Protein AF-A0A3E4XZC2-F1 (afdb_monomer_lite)

InterPro domains:
  IPR006829 LXG domain [PF04740] (20-180)
  IPR006829 LXG domain [PS51756] (4-191)

Foldseek 3Di:
DDDDWDKDALVVLVVVLVVLLVVLVVLLVVLVVVLVVLVCQLPDPPQDDDVSPVVNCCSNPQVNLLSVLSNVLSVLLSVLSVVLSVVVCVLPVDNRDTDTRVVLVVVLVVLVVVLVVLVVVLVVQVVVCVVCCVPDDDDRDDPVCSVVVSVVVSVVSVVSSVSVVVSVVVSVVSNVVSVVSSVVSNVVSVD

Organism: NCBI:txid39491

Secondary structure (DSSP, 8-state):
-PPPPPEEEHHHHHHHHHHHHHHHHHHHHHHHHHHHHHHHHHH-TTS-SHHHHHHHHHIIIIIHHHHHHHHHHHHHHHHHHHHHHHHHHHH---TT-EEEHHHHHHHHHHHHHHHHHHHHHHHHHHHHHHHTTTT--PPPPP-TTHHHHHHHHHHHHHHHHHHHHHHHHHHHHHHHHHHHHHHHHHHHHH-

Structure (mmCIF, N/CA/C/O backbone):
data_AF-A0A3E4XZC2-F1
#
_entry.id   AF-A0A3E4XZC2-F1
#
loop_
_atom_site.group_PDB
_atom_site.id
_atom_site.type_symbol
_atom_site.label_atom_id
_atom_site.label_alt_id
_atom_site.label_comp_id
_atom_site.label_asym_id
_atom_site.label_entity_id
_atom_site.label_seq_id
_atom_site.pdbx_PDB_ins_code
_atom_site.Cartn_x
_atom_site.Cartn_y
_atom_site.Cartn_z
_atom_site.occupancy
_atom_site.B_iso_or_equiv
_atom_site.auth_seq_id
_atom_site.auth_comp_id
_atom_site.auth_asym_id
_atom_site.auth_atom_id
_atom_site.pdbx_PDB_model_num
ATOM 1 N N . MET A 1 1 ? -11.928 6.638 -12.024 1.00 41.84 1 MET A N 1
ATOM 2 C CA . MET A 1 1 ? -11.199 7.870 -11.660 1.00 41.84 1 MET A CA 1
ATOM 3 C C . MET A 1 1 ? -9.834 7.799 -12.330 1.00 41.84 1 MET A C 1
ATOM 5 O O . MET A 1 1 ? -9.193 6.762 -12.203 1.00 41.84 1 MET A O 1
ATOM 9 N N . LYS A 1 2 ? -9.439 8.792 -13.135 1.00 40.97 2 LYS A N 1
ATOM 10 C CA . LYS A 1 2 ? -8.073 8.859 -13.680 1.00 40.97 2 LYS A CA 1
ATOM 11 C C . LYS A 1 2 ? -7.220 9.446 -12.553 1.00 40.97 2 LYS A C 1
ATOM 13 O O . LYS A 1 2 ? -7.575 10.516 -12.073 1.00 40.97 2 LYS A O 1
ATOM 18 N N . MET A 1 3 ? -6.220 8.718 -12.065 1.00 55.38 3 MET A N 1
ATOM 19 C CA . MET A 1 3 ? -5.285 9.285 -11.091 1.00 55.38 3 MET A CA 1
ATOM 20 C C . MET A 1 3 ? -4.534 10.431 -11.780 1.00 55.38 3 MET A C 1
ATOM 22 O O . MET A 1 3 ? -4.121 10.283 -12.933 1.00 55.38 3 MET A O 1
ATOM 26 N N . GLU A 1 4 ? -4.441 11.587 -11.122 1.00 64.12 4 GLU A N 1
ATOM 27 C CA . GLU A 1 4 ? -3.423 12.583 -11.471 1.00 64.12 4 GLU A CA 1
ATOM 28 C C . GLU A 1 4 ? -2.041 11.948 -11.232 1.00 64.12 4 GLU A C 1
ATOM 30 O O . GLU A 1 4 ? -1.935 11.016 -10.431 1.00 64.12 4 GLU A O 1
ATOM 35 N N . GLY A 1 5 ? -1.014 12.380 -11.974 1.00 67.38 5 GLY A N 1
ATOM 36 C CA . GLY A 1 5 ? 0.306 11.739 -11.942 1.00 67.38 5 GLY A CA 1
ATOM 37 C C . GLY A 1 5 ? 0.848 11.582 -10.519 1.00 67.38 5 GLY A C 1
ATOM 38 O O . GLY A 1 5 ? 0.659 12.464 -9.680 1.00 67.38 5 GLY A O 1
ATOM 39 N N . PHE A 1 6 ? 1.491 10.450 -10.225 1.00 76.19 6 PHE A N 1
ATOM 40 C CA . PHE A 1 6 ? 1.986 10.182 -8.873 1.00 76.19 6 PHE A CA 1
ATOM 41 C C . PHE A 1 6 ? 3.332 10.870 -8.598 1.00 76.19 6 PHE A C 1
ATOM 43 O O . PHE A 1 6 ? 4.218 10.926 -9.454 1.00 76.19 6 PHE A O 1
ATOM 50 N N . GLN A 1 7 ? 3.501 11.331 -7.355 1.00 77.38 7 GLN A N 1
ATOM 51 C CA . GLN A 1 7 ? 4.786 11.743 -6.796 1.00 77.38 7 GLN A CA 1
ATOM 52 C C . GLN A 1 7 ? 4.968 11.087 -5.424 1.00 77.38 7 GLN A C 1
ATOM 54 O O . GLN A 1 7 ? 4.440 11.561 -4.419 1.00 77.38 7 GLN A O 1
ATOM 59 N N . ILE A 1 8 ? 5.714 9.986 -5.378 1.00 75.50 8 ILE A N 1
ATOM 60 C CA . ILE A 1 8 ? 5.876 9.171 -4.168 1.00 75.50 8 ILE A CA 1
ATOM 61 C C . ILE A 1 8 ? 7.293 9.337 -3.635 1.00 75.50 8 ILE A C 1
ATOM 63 O O . ILE A 1 8 ? 8.264 9.142 -4.364 1.00 75.50 8 ILE A O 1
ATOM 67 N N . ASN A 1 9 ? 7.410 9.674 -2.353 1.00 75.62 9 ASN A N 1
ATOM 68 C CA . ASN A 1 9 ? 8.678 9.737 -1.637 1.00 75.62 9 ASN A CA 1
ATOM 69 C C . ASN A 1 9 ? 8.642 8.748 -0.471 1.00 75.62 9 ASN A C 1
ATOM 71 O O . ASN A 1 9 ? 7.812 8.860 0.433 1.00 75.62 9 ASN A O 1
ATOM 75 N N . TYR A 1 10 ? 9.551 7.774 -0.499 1.00 72.19 10 TYR A N 1
ATOM 76 C CA . TYR A 1 10 ? 9.595 6.713 0.503 1.00 72.19 10 TYR A CA 1
ATOM 77 C C . TYR A 1 10 ? 9.825 7.244 1.928 1.00 72.19 10 TYR A C 1
ATOM 79 O O . TYR A 1 10 ? 9.238 6.730 2.885 1.00 72.19 10 TYR A O 1
ATOM 87 N N . THR A 1 11 ? 10.654 8.279 2.081 1.00 73.75 11 THR A N 1
ATOM 88 C CA . THR A 1 11 ? 10.933 8.887 3.390 1.00 73.75 11 THR A CA 1
ATOM 89 C C . THR A 1 11 ? 9.678 9.543 3.951 1.00 73.75 11 THR A C 1
ATOM 91 O O . THR A 1 11 ? 9.301 9.247 5.082 1.00 73.75 11 THR A O 1
ATOM 94 N N . ASP A 1 12 ? 8.968 10.319 3.127 1.00 78.06 12 ASP A N 1
ATOM 95 C CA . ASP A 1 12 ? 7.720 10.982 3.524 1.00 78.06 12 ASP A CA 1
ATOM 96 C C . ASP A 1 12 ? 6.655 9.947 3.923 1.00 78.06 12 ASP A C 1
ATOM 98 O O . ASP A 1 12 ? 5.988 10.094 4.947 1.00 78.06 12 ASP A O 1
ATOM 102 N N . LEU A 1 13 ? 6.546 8.847 3.168 1.00 81.62 13 LEU A N 1
ATOM 103 C CA . LEU A 1 13 ? 5.641 7.742 3.482 1.00 81.62 13 LEU A CA 1
ATOM 104 C C . LEU A 1 13 ? 5.997 7.051 4.807 1.00 81.62 13 LEU A C 1
ATOM 106 O O . LEU A 1 13 ? 5.117 6.723 5.605 1.00 81.62 13 LEU A O 1
ATOM 110 N N . SER A 1 14 ? 7.286 6.803 5.045 1.00 81.06 14 SER A N 1
ATOM 111 C CA . SER A 1 14 ? 7.750 6.145 6.264 1.00 81.06 14 SER A CA 1
ATOM 112 C C . SER A 1 14 ? 7.568 7.030 7.498 1.00 81.06 14 SER A C 1
ATOM 114 O O . SER A 1 14 ? 7.176 6.516 8.548 1.00 81.06 14 SER A O 1
ATOM 116 N N . ASP A 1 15 ? 7.832 8.330 7.382 1.00 84.50 15 ASP A N 1
ATOM 117 C CA . ASP A 1 15 ? 7.651 9.298 8.465 1.00 84.50 15 ASP A CA 1
ATOM 118 C C . ASP A 1 15 ? 6.169 9.453 8.812 1.00 84.50 15 ASP A C 1
ATOM 120 O O . ASP A 1 15 ? 5.792 9.350 9.984 1.00 84.50 15 ASP A O 1
ATOM 124 N N . LEU A 1 16 ? 5.315 9.577 7.789 1.00 85.19 16 LEU A N 1
ATOM 125 C CA . LEU A 1 16 ? 3.864 9.587 7.945 1.00 85.19 16 LEU A CA 1
ATOM 126 C C . LEU A 1 16 ? 3.385 8.314 8.653 1.00 85.19 16 LEU A C 1
ATOM 128 O O . LEU A 1 16 ? 2.679 8.390 9.658 1.00 85.19 16 LEU A O 1
ATOM 132 N N . PHE A 1 17 ? 3.818 7.138 8.188 1.00 88.00 17 PHE A N 1
ATOM 133 C CA . PHE A 1 17 ? 3.465 5.862 8.810 1.00 88.00 17 PHE A CA 1
ATOM 134 C C . PHE A 1 17 ? 3.817 5.838 10.300 1.00 88.00 17 PHE A C 1
ATOM 136 O O . PHE A 1 17 ? 2.979 5.471 11.123 1.00 88.00 17 PHE A O 1
ATOM 143 N N . TRP A 1 18 ? 5.031 6.250 10.671 1.00 89.00 18 TRP A N 1
ATOM 144 C CA . TRP A 1 18 ? 5.457 6.252 12.071 1.00 89.00 18 TRP A CA 1
ATOM 145 C C . TRP A 1 18 ? 4.664 7.232 12.934 1.00 89.00 18 TRP A C 1
ATOM 147 O O . TRP A 1 18 ? 4.324 6.908 14.077 1.00 89.00 18 TRP A O 1
ATOM 157 N N . GLU A 1 19 ? 4.335 8.408 12.399 1.00 89.44 19 GLU A N 1
ATOM 158 C CA . GLU A 1 19 ? 3.518 9.387 13.107 1.00 89.44 19 GLU A CA 1
ATOM 159 C C . GLU A 1 19 ? 2.113 8.840 13.398 1.00 89.44 19 GLU A C 1
ATOM 161 O O . GLU A 1 19 ? 1.646 8.908 14.543 1.00 89.44 19 GLU A O 1
ATOM 166 N N . TYR A 1 20 ? 1.456 8.274 12.382 1.00 86.19 20 TYR A N 1
ATOM 167 C CA . TYR A 1 20 ? 0.117 7.703 12.510 1.00 86.19 20 TYR A CA 1
ATOM 168 C C . TYR A 1 20 ? 0.110 6.449 13.378 1.00 86.19 20 TYR A C 1
ATOM 170 O O . TYR A 1 20 ? -0.743 6.342 14.258 1.00 86.19 20 TYR A O 1
ATOM 178 N N . LYS A 1 21 ? 1.096 5.559 13.217 1.00 93.31 21 LYS A N 1
ATOM 179 C CA . LYS A 1 21 ? 1.264 4.367 14.055 1.00 93.31 21 LYS A CA 1
ATOM 180 C C . LYS A 1 21 ? 1.261 4.727 15.533 1.00 93.31 21 LYS A C 1
ATOM 182 O O . LYS A 1 21 ? 0.433 4.218 16.280 1.00 93.31 21 LYS A O 1
ATOM 187 N N . ARG A 1 22 ? 2.105 5.680 15.939 1.00 93.62 22 ARG A N 1
ATOM 188 C CA . ARG A 1 22 ? 2.172 6.129 17.337 1.00 93.62 22 ARG A CA 1
ATOM 189 C C . ARG A 1 22 ? 0.828 6.672 17.835 1.00 93.62 22 ARG A C 1
ATOM 191 O O . ARG A 1 22 ? 0.432 6.400 18.964 1.00 93.62 22 ARG A O 1
ATOM 198 N N . LYS A 1 23 ? 0.131 7.470 17.018 1.00 91.75 23 LYS A N 1
ATOM 199 C CA . LYS A 1 23 ? -1.177 8.043 17.383 1.00 91.75 23 LYS A CA 1
ATOM 200 C C . LYS A 1 23 ? -2.250 6.959 17.549 1.00 91.75 23 LYS A C 1
ATOM 202 O O . LYS A 1 23 ? -3.027 7.033 18.497 1.00 91.75 23 LYS A O 1
ATOM 207 N N . ILE A 1 24 ? -2.278 5.972 16.656 1.00 92.75 24 ILE A N 1
ATOM 208 C CA . ILE A 1 24 ? -3.243 4.868 16.674 1.00 92.75 24 ILE A CA 1
ATOM 209 C C . ILE A 1 24 ? -2.960 3.906 17.833 1.00 92.75 24 ILE A C 1
ATOM 211 O O . ILE A 1 24 ? -3.890 3.536 18.542 1.00 92.75 24 ILE A O 1
ATOM 215 N N . GLU A 1 25 ? -1.696 3.563 18.091 1.00 94.88 25 GLU A N 1
ATOM 216 C CA . GLU A 1 25 ? -1.311 2.734 19.243 1.00 94.88 25 GLU A CA 1
ATOM 217 C C . GLU A 1 25 ? -1.739 3.388 20.564 1.00 94.88 25 GLU A C 1
ATOM 219 O O . GLU A 1 25 ? -2.380 2.742 21.389 1.00 94.88 25 GLU A O 1
ATOM 224 N N . ASN A 1 26 ? -1.503 4.697 20.718 1.00 93.88 26 ASN A N 1
ATOM 225 C CA . ASN A 1 26 ? -1.976 5.449 21.884 1.00 93.88 26 ASN A CA 1
ATOM 226 C C . ASN A 1 26 ? -3.513 5.459 21.998 1.00 93.88 26 ASN A C 1
ATOM 228 O O . ASN A 1 26 ? -4.055 5.454 23.103 1.00 93.88 26 ASN A O 1
ATOM 232 N N . LEU A 1 27 ? -4.242 5.519 20.877 1.00 92.31 27 LEU A N 1
ATOM 233 C CA . LEU A 1 27 ? -5.706 5.439 20.883 1.00 92.31 27 LEU A CA 1
ATOM 234 C C . LEU A 1 27 ? -6.179 4.061 21.361 1.00 92.31 27 LEU A C 1
ATOM 236 O O . LEU A 1 27 ? -7.053 3.994 22.223 1.00 92.31 27 LEU A O 1
ATOM 240 N N . ILE A 1 28 ? -5.594 2.986 20.830 1.00 94.94 28 ILE A N 1
ATOM 241 C CA . ILE A 1 28 ? -5.911 1.605 21.213 1.00 94.94 28 ILE A CA 1
ATOM 242 C C . ILE A 1 28 ? -5.645 1.393 22.707 1.00 94.94 28 ILE A C 1
ATOM 244 O O . ILE A 1 28 ? -6.519 0.890 23.407 1.00 94.94 28 ILE A O 1
ATOM 248 N N . GLU A 1 29 ? -4.501 1.855 23.216 1.00 97.00 29 GLU A N 1
ATOM 249 C CA . GLU A 1 29 ? -4.161 1.769 24.642 1.00 97.00 29 GLU A CA 1
ATOM 250 C C . GLU A 1 29 ? -5.177 2.516 25.524 1.00 97.00 29 GLU A C 1
ATOM 252 O O . GLU A 1 29 ? -5.628 2.007 26.551 1.00 97.00 29 GLU A O 1
ATOM 257 N N . ASN A 1 30 ? -5.601 3.717 25.118 1.00 93.56 30 ASN A N 1
ATOM 258 C CA . ASN A 1 30 ? -6.625 4.471 25.844 1.00 93.56 30 ASN A CA 1
ATOM 259 C C . ASN A 1 30 ? -7.990 3.768 25.842 1.00 93.56 30 ASN A C 1
ATOM 261 O O . ASN A 1 30 ? -8.711 3.821 26.842 1.00 93.56 30 ASN A O 1
ATOM 265 N N . ILE A 1 31 ? -8.348 3.115 24.735 1.00 94.75 31 ILE A N 1
ATOM 266 C CA . ILE A 1 31 ? -9.577 2.325 24.631 1.00 94.75 31 ILE A CA 1
ATOM 267 C C . ILE A 1 31 ? -9.507 1.104 25.548 1.00 94.75 31 ILE A C 1
ATOM 269 O O . ILE A 1 31 ? -10.459 0.866 26.290 1.00 94.75 31 ILE A O 1
ATOM 273 N N . ASP A 1 32 ? -8.386 0.383 25.557 1.00 96.81 32 ASP A N 1
ATOM 274 C CA . ASP A 1 32 ? -8.180 -0.774 26.433 1.00 96.81 32 ASP A CA 1
ATOM 275 C C . ASP A 1 32 ? -8.301 -0.391 27.909 1.00 96.81 32 ASP A C 1
ATOM 277 O O . ASP A 1 32 ? -9.061 -1.014 28.652 1.00 96.81 32 ASP A O 1
ATOM 281 N N . ASN A 1 33 ? -7.668 0.715 28.306 1.00 96.19 33 ASN A N 1
ATOM 282 C CA . ASN A 1 33 ? -7.804 1.275 29.650 1.00 96.19 33 ASN A CA 1
ATOM 283 C C . ASN A 1 33 ? -9.260 1.642 29.997 1.00 96.19 33 ASN A C 1
ATOM 285 O O . ASN A 1 33 ? -9.681 1.533 31.151 1.00 96.19 33 ASN A O 1
ATOM 289 N N . CYS A 1 34 ? -10.044 2.117 29.025 1.00 94.81 34 CYS A N 1
ATOM 290 C CA . CYS A 1 34 ? -11.454 2.446 29.229 1.00 94.81 34 CYS A CA 1
ATOM 291 C C . CYS A 1 34 ? -12.307 1.182 29.408 1.00 94.81 34 CYS A C 1
ATOM 293 O O . CYS A 1 34 ? -13.088 1.106 30.358 1.00 94.81 34 CYS A O 1
ATOM 295 N N . ILE A 1 35 ? -12.115 0.183 28.539 1.00 95.94 35 ILE A N 1
ATOM 296 C CA . ILE A 1 35 ? -12.790 -1.118 28.622 1.00 95.94 35 ILE A CA 1
ATOM 297 C C . ILE A 1 35 ? -12.506 -1.765 29.979 1.00 95.94 35 ILE A C 1
ATOM 299 O O . ILE A 1 35 ? -13.447 -2.157 30.662 1.00 95.94 35 ILE A O 1
ATOM 303 N N . GLU A 1 36 ? -11.245 -1.804 30.417 1.00 97.00 36 GLU A N 1
ATOM 304 C CA . GLU A 1 36 ? -10.862 -2.384 31.709 1.00 97.00 36 GLU A CA 1
ATOM 305 C C . GLU A 1 36 ? -11.578 -1.696 32.881 1.00 97.00 36 GLU A C 1
ATOM 307 O O . GLU A 1 36 ? -12.163 -2.359 33.739 1.00 97.00 36 GLU A O 1
ATOM 312 N N . ARG A 1 37 ? -11.613 -0.357 32.895 1.00 95.81 37 ARG A N 1
ATOM 313 C CA . ARG A 1 37 ? -12.309 0.407 33.943 1.00 95.81 37 ARG A CA 1
ATOM 314 C C . ARG A 1 37 ? -13.813 0.159 33.953 1.00 95.81 37 ARG A C 1
ATOM 316 O O . ARG A 1 37 ? -14.402 0.086 35.034 1.00 95.81 37 ARG A O 1
ATOM 323 N N . ILE A 1 38 ? -14.433 0.045 32.779 1.00 94.62 38 ILE A N 1
ATOM 324 C CA . ILE A 1 38 ? -15.853 -0.296 32.675 1.00 94.62 38 ILE A CA 1
ATOM 325 C C . ILE A 1 38 ? -16.081 -1.707 33.221 1.00 94.62 38 ILE A C 1
ATOM 327 O O . ILE A 1 38 ? -16.940 -1.871 34.085 1.00 94.62 38 ILE A O 1
ATOM 331 N N . SER A 1 39 ? -15.277 -2.691 32.813 1.00 95.12 39 SER A N 1
ATOM 332 C CA . SER A 1 39 ? -15.371 -4.067 33.314 1.00 95.12 39 SER A CA 1
ATOM 333 C C . SER A 1 39 ? -15.267 -4.116 34.841 1.00 95.12 39 SER A C 1
ATOM 335 O O . SER A 1 39 ? -16.181 -4.617 35.499 1.00 95.12 39 SER A O 1
ATOM 337 N N . MET A 1 40 ? -14.255 -3.462 35.427 1.00 94.88 40 MET A N 1
ATOM 338 C CA . MET A 1 40 ? -14.095 -3.362 36.885 1.00 94.88 40 MET A CA 1
ATOM 339 C C . MET A 1 40 ? -15.317 -2.748 37.584 1.00 94.88 40 MET A C 1
ATOM 341 O O . MET A 1 40 ? -15.703 -3.183 38.671 1.00 94.88 40 MET A O 1
ATOM 345 N N . PHE A 1 41 ? -15.935 -1.723 36.988 1.00 94.00 41 PHE A N 1
ATOM 346 C CA . PHE A 1 41 ? -17.157 -1.123 37.523 1.00 94.00 41 PHE A CA 1
ATOM 347 C C . PHE A 1 41 ? -18.348 -2.087 37.436 1.00 94.00 41 PHE A C 1
ATOM 349 O O . PHE A 1 41 ? -19.103 -2.227 38.401 1.00 94.00 41 PHE A O 1
ATOM 356 N N . THR A 1 42 ? -18.518 -2.770 36.302 1.00 93.44 42 THR A N 1
ATOM 357 C CA . THR A 1 42 ? -19.635 -3.701 36.090 1.00 93.44 42 THR A CA 1
ATOM 358 C C . THR A 1 42 ? -19.574 -4.915 37.019 1.00 93.44 42 THR A C 1
ATOM 360 O O . THR A 1 42 ? -20.604 -5.329 37.556 1.00 93.44 42 THR A O 1
ATOM 363 N N . GLU A 1 43 ? -18.372 -5.405 37.321 1.00 92.06 43 GLU A N 1
ATOM 364 C CA . GLU A 1 43 ? -18.127 -6.527 38.235 1.00 92.06 43 GLU A CA 1
ATOM 365 C C . GLU A 1 43 ? -18.210 -6.136 39.723 1.00 92.06 43 GLU A C 1
ATOM 367 O O . GLU A 1 43 ? -18.283 -6.996 40.602 1.00 92.06 43 GLU A O 1
ATOM 372 N N . ASN A 1 44 ? -18.234 -4.838 40.045 1.00 89.75 44 ASN A N 1
ATOM 373 C CA . ASN A 1 44 ? -18.205 -4.359 41.424 1.00 89.75 44 ASN A CA 1
ATOM 374 C C . ASN A 1 44 ? -19.462 -4.769 42.216 1.00 89.75 44 ASN A C 1
ATOM 376 O O . ASN A 1 44 ? -20.569 -4.327 41.918 1.00 89.75 44 ASN A O 1
ATOM 380 N N . ALA A 1 45 ? -19.305 -5.535 43.296 1.00 87.00 45 ALA A N 1
ATOM 381 C CA . ALA A 1 45 ? -20.428 -6.050 44.089 1.00 87.00 45 ALA A CA 1
ATOM 382 C C . ALA A 1 45 ? -21.203 -4.999 44.921 1.00 87.00 45 ALA A C 1
ATOM 384 O O . ALA A 1 45 ? -22.256 -5.316 45.467 1.00 87.00 45 ALA A O 1
ATOM 385 N N . VAL A 1 46 ? -20.709 -3.762 45.049 1.00 89.06 46 VAL A N 1
ATOM 386 C CA . VAL A 1 46 ? -21.314 -2.704 45.885 1.00 89.06 46 VAL A CA 1
ATOM 387 C C . VAL A 1 46 ? -22.453 -1.987 45.156 1.00 89.06 46 VAL A C 1
ATOM 389 O O . VAL A 1 46 ? -23.438 -1.589 45.778 1.00 89.06 46 VAL A O 1
ATOM 392 N N . PHE A 1 47 ? -22.351 -1.835 43.834 1.00 86.50 47 PHE A N 1
ATOM 393 C CA . PHE A 1 47 ? -23.346 -1.125 43.030 1.00 86.50 47 PHE A CA 1
ATOM 394 C C . PHE A 1 47 ? -24.434 -2.095 42.545 1.00 86.50 47 PHE A C 1
ATOM 396 O O . PHE A 1 47 ? -24.257 -2.782 41.540 1.00 86.50 47 PHE A O 1
ATOM 403 N N . THR A 1 48 ? -25.530 -2.208 43.299 1.00 88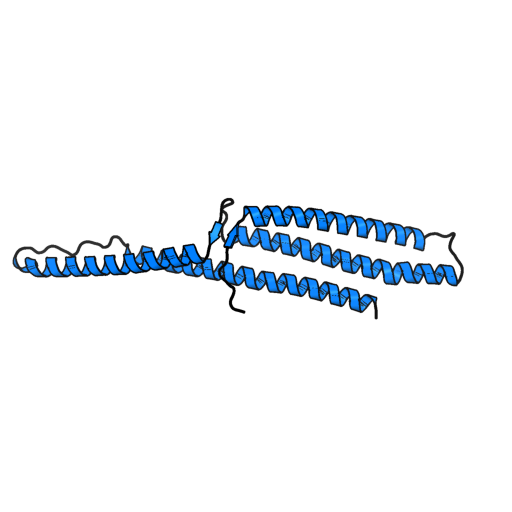.25 48 THR A N 1
ATOM 404 C CA . THR A 1 48 ? -26.576 -3.235 43.106 1.00 88.25 48 THR A CA 1
ATOM 405 C C . THR A 1 48 ? -27.990 -2.656 43.191 1.00 88.25 48 THR A C 1
ATOM 407 O O . THR A 1 48 ? -28.194 -1.510 43.600 1.00 88.25 48 THR A O 1
ATOM 410 N N . GLY A 1 49 ? -28.981 -3.459 42.796 1.00 92.94 49 GLY A N 1
ATOM 411 C CA . GLY A 1 49 ? -30.390 -3.075 42.728 1.00 92.94 49 GLY A CA 1
ATOM 412 C C . GLY A 1 49 ? -30.786 -2.693 41.304 1.00 92.94 49 GLY A C 1
ATOM 413 O O . GLY A 1 49 ? -29.930 -2.364 40.493 1.00 92.94 49 GLY A O 1
ATOM 414 N N . LYS A 1 50 ? -32.090 -2.693 40.996 1.00 94.06 50 LYS A N 1
ATOM 415 C CA . LYS A 1 50 ? -32.602 -2.608 39.610 1.00 94.06 50 LYS A CA 1
ATOM 416 C C . LYS A 1 50 ? -31.950 -1.517 38.749 1.00 94.06 50 LYS A C 1
ATOM 418 O O . LYS A 1 50 ? -31.607 -1.773 37.603 1.00 94.06 50 LYS A O 1
ATOM 423 N N . THR A 1 51 ? -31.774 -0.312 39.294 1.00 91.75 51 THR A N 1
ATOM 424 C CA . THR A 1 51 ? -31.113 0.793 38.580 1.00 91.75 51 THR A CA 1
ATOM 425 C C . THR A 1 51 ? -29.619 0.540 38.391 1.00 91.75 51 THR A C 1
ATOM 427 O O . THR A 1 51 ? -29.088 0.810 37.319 1.00 91.75 51 THR A O 1
ATOM 430 N N . GLY A 1 52 ? -28.938 0.017 39.414 1.00 92.19 52 GLY A N 1
ATOM 431 C CA . GLY A 1 52 ? -27.516 -0.303 39.337 1.00 92.19 52 GLY A CA 1
ATOM 432 C C . GLY A 1 52 ? -27.232 -1.417 38.334 1.00 92.19 52 GLY A C 1
ATOM 433 O O . GLY A 1 52 ? -26.346 -1.273 37.497 1.00 92.19 52 GLY A O 1
ATOM 434 N N . ASP A 1 53 ? -28.048 -2.470 38.354 1.00 93.06 53 ASP A N 1
ATOM 435 C CA . ASP A 1 53 ? -27.960 -3.594 37.422 1.00 93.06 53 ASP A CA 1
ATOM 436 C C . ASP A 1 53 ? -28.198 -3.128 35.973 1.00 93.06 53 ASP A C 1
ATOM 438 O O . ASP A 1 53 ? -27.451 -3.507 35.072 1.00 93.06 53 ASP A O 1
ATOM 442 N N . ALA A 1 54 ? -29.167 -2.229 35.752 1.00 92.94 54 ALA A N 1
ATOM 443 C CA . ALA A 1 54 ? -29.427 -1.643 34.436 1.00 92.94 54 ALA A CA 1
ATOM 444 C C . ALA A 1 54 ? -28.257 -0.782 33.920 1.00 92.94 54 ALA A C 1
ATOM 446 O O . ALA A 1 54 ? -27.886 -0.886 32.754 1.00 92.94 54 ALA A O 1
ATOM 447 N N . VAL A 1 55 ? -27.642 0.041 34.779 1.00 92.88 55 VAL A N 1
ATOM 448 C CA . VAL A 1 55 ? -26.459 0.842 34.406 1.00 92.88 55 VAL A CA 1
ATOM 449 C C . VAL A 1 55 ? -25.277 -0.060 34.050 1.00 92.88 55 VAL A C 1
ATOM 451 O O . VAL A 1 55 ? -24.574 0.211 33.079 1.00 92.88 55 VAL A O 1
ATOM 454 N N . LYS A 1 56 ? -25.062 -1.140 34.808 1.00 93.69 56 LYS A N 1
ATOM 455 C CA . LYS A 1 56 ? -23.989 -2.100 34.531 1.00 93.69 56 LYS A CA 1
ATOM 456 C C . LYS A 1 56 ? -24.192 -2.831 33.211 1.00 93.69 56 LYS A C 1
ATOM 458 O O . LYS A 1 56 ? -23.248 -2.903 32.434 1.00 93.69 56 LYS A O 1
ATOM 463 N N . SER A 1 57 ? -25.404 -3.322 32.954 1.00 92.62 57 SER A N 1
ATOM 464 C CA . SER A 1 57 ? -25.756 -3.953 31.676 1.00 92.62 57 SER A CA 1
ATOM 465 C C . SER A 1 57 ? -25.544 -2.973 30.520 1.00 92.62 57 SER A C 1
ATOM 467 O O . SER A 1 57 ? -24.821 -3.294 29.588 1.00 92.62 57 SER A O 1
ATOM 469 N N . TYR A 1 58 ? -26.011 -1.724 30.626 1.00 90.44 58 TYR A N 1
ATOM 470 C CA . TYR A 1 58 ? -25.791 -0.722 29.578 1.00 90.44 58 TYR A CA 1
ATOM 471 C C . TYR A 1 58 ? -24.305 -0.415 29.317 1.00 90.44 58 TYR A C 1
ATOM 473 O O . TYR A 1 58 ? -23.874 -0.333 28.166 1.00 90.44 58 TYR A O 1
ATOM 481 N N . LEU A 1 59 ? -23.495 -0.246 30.364 1.00 90.50 59 LEU A N 1
ATOM 482 C CA . LEU A 1 59 ? -22.060 0.005 30.201 1.00 90.50 59 LEU A CA 1
ATOM 483 C C . LEU A 1 59 ? -21.322 -1.220 29.635 1.00 90.50 59 LEU A C 1
ATOM 485 O O . LEU A 1 59 ? -20.486 -1.072 28.746 1.00 90.50 59 LEU A O 1
ATOM 489 N N . GLY A 1 60 ? -21.641 -2.420 30.122 1.00 89.31 60 GLY A N 1
ATOM 490 C CA . GLY A 1 60 ? -21.008 -3.661 29.682 1.00 89.31 60 GLY A CA 1
ATOM 491 C C . GLY A 1 60 ? -21.416 -4.082 28.272 1.00 89.31 60 GLY A C 1
ATOM 492 O O . GLY A 1 60 ? -20.578 -4.533 27.504 1.00 89.31 60 GLY A O 1
ATOM 493 N N . GLU A 1 61 ? -22.682 -3.910 27.905 1.00 87.62 61 GLU A N 1
ATOM 494 C CA . GLU A 1 61 ? -23.206 -4.378 26.620 1.00 87.62 61 GLU A CA 1
ATOM 495 C C . GLU A 1 61 ? -23.080 -3.319 25.527 1.00 87.62 61 GLU A C 1
ATOM 497 O O . GLU A 1 61 ? -22.674 -3.649 24.418 1.00 87.62 61 GLU A O 1
ATOM 502 N N . ALA A 1 62 ? -23.368 -2.043 25.806 1.00 85.75 62 ALA A N 1
ATOM 503 C CA . ALA A 1 62 ? -23.300 -1.011 24.771 1.00 85.75 62 ALA A CA 1
ATOM 504 C C . ALA A 1 62 ? -21.900 -0.388 24.675 1.00 85.75 62 ALA A C 1
ATOM 506 O O . ALA A 1 62 ? -21.290 -0.378 23.606 1.00 85.75 62 ALA A O 1
ATOM 507 N N . HIS A 1 63 ? -21.351 0.119 25.787 1.00 86.88 63 HIS A N 1
ATOM 508 C CA . HIS A 1 63 ? -20.101 0.890 25.733 1.00 86.88 63 HIS A CA 1
ATOM 509 C C . HIS A 1 63 ? -18.877 0.023 25.432 1.00 86.88 63 HIS A C 1
ATOM 511 O O . HIS A 1 63 ? -18.069 0.417 24.591 1.00 86.88 63 HIS A O 1
ATOM 517 N N . ILE A 1 64 ? -18.732 -1.150 26.063 1.00 91.25 64 ILE A N 1
ATOM 518 C CA . ILE A 1 64 ? -17.612 -2.056 25.746 1.00 91.25 64 ILE A CA 1
ATOM 519 C C . ILE A 1 64 ? -17.670 -2.496 24.280 1.00 91.25 64 ILE A C 1
ATOM 521 O O . ILE A 1 64 ? -16.626 -2.556 23.632 1.00 91.25 64 ILE A O 1
ATOM 525 N N . THR A 1 65 ? -18.859 -2.753 23.731 1.00 87.44 65 THR A N 1
ATOM 526 C CA . THR A 1 65 ? -19.022 -3.152 22.323 1.00 87.44 65 THR A CA 1
ATOM 527 C C . THR A 1 65 ? -18.593 -2.038 21.372 1.00 87.44 65 THR A C 1
ATOM 529 O O . THR A 1 65 ? -17.771 -2.284 20.490 1.00 87.44 65 THR A O 1
ATOM 532 N N . ILE A 1 66 ? -19.043 -0.797 21.601 1.00 85.62 66 ILE A N 1
ATOM 533 C CA . ILE A 1 66 ? -18.618 0.372 20.811 1.00 85.62 66 ILE A CA 1
ATOM 534 C C . ILE A 1 66 ? -17.099 0.540 20.870 1.00 85.62 66 ILE A C 1
ATOM 536 O O . ILE A 1 66 ? -16.439 0.663 19.839 1.00 85.62 66 ILE A O 1
ATOM 540 N N . LEU A 1 67 ? -16.534 0.526 22.079 1.00 89.75 67 LEU A N 1
ATOM 541 C CA . LEU A 1 67 ? -15.097 0.682 22.294 1.00 89.75 67 LEU A CA 1
ATOM 542 C C . LEU A 1 67 ? -14.306 -0.429 21.593 1.00 89.75 67 LEU A C 1
ATOM 544 O O . LEU A 1 67 ? -13.307 -0.152 20.932 1.00 89.75 67 LEU A O 1
ATOM 548 N N . SER A 1 68 ? -14.793 -1.667 21.662 1.00 90.12 68 SER A N 1
ATOM 549 C CA . SER A 1 68 ? -14.187 -2.816 20.989 1.00 90.12 68 SER A CA 1
ATOM 550 C C . SER A 1 68 ? -14.250 -2.684 19.461 1.00 90.12 68 SER A C 1
ATOM 552 O O . SER A 1 68 ? -13.255 -2.953 18.792 1.00 90.12 68 SER A O 1
ATOM 554 N N . GLY A 1 69 ? -15.363 -2.196 18.899 1.00 86.81 69 GLY A N 1
ATOM 555 C CA . GLY A 1 69 ? -15.492 -1.907 17.464 1.00 86.81 69 GLY A CA 1
ATOM 556 C C . GLY A 1 69 ? -14.521 -0.823 16.982 1.00 86.81 69 GLY A C 1
ATOM 557 O O . GLY A 1 69 ? -13.850 -0.987 15.957 1.00 86.81 69 GLY A O 1
ATOM 558 N N . ILE A 1 70 ? -14.372 0.259 17.757 1.00 86.88 70 ILE A N 1
ATOM 559 C CA . ILE A 1 70 ? -13.389 1.316 17.472 1.00 86.88 70 ILE A CA 1
ATOM 560 C C . ILE A 1 70 ? -11.967 0.745 17.529 1.00 86.88 70 ILE A C 1
ATOM 562 O O . ILE A 1 70 ? -11.172 1.017 16.631 1.00 86.88 70 ILE A O 1
ATOM 566 N N . LYS A 1 71 ? -11.649 -0.082 18.535 1.00 91.50 71 LYS A N 1
ATOM 567 C CA . LYS A 1 71 ? -10.339 -0.739 18.655 1.00 91.50 71 LYS A CA 1
ATOM 568 C C . LYS A 1 71 ? -10.022 -1.622 17.447 1.00 91.50 71 LYS A C 1
ATOM 570 O O . LYS A 1 71 ? -8.940 -1.495 16.879 1.00 91.50 71 LYS A O 1
ATOM 575 N N . VAL A 1 72 ? -10.948 -2.494 17.043 1.00 89.44 72 VAL A N 1
ATOM 576 C CA . VAL A 1 72 ? -10.769 -3.387 15.881 1.00 89.44 72 VAL A CA 1
ATOM 577 C C . VAL A 1 72 ? -10.521 -2.579 14.610 1.00 89.44 72 VAL A C 1
ATOM 579 O O . VAL A 1 72 ? -9.620 -2.896 13.833 1.00 89.44 72 VAL A O 1
ATOM 582 N N . THR A 1 73 ? -11.265 -1.491 14.423 1.00 84.12 73 THR A N 1
ATOM 583 C CA . THR A 1 73 ? -11.066 -0.605 13.275 1.00 84.12 73 THR A CA 1
ATOM 584 C C . THR A 1 73 ? -9.705 0.082 13.324 1.00 84.12 73 THR A C 1
ATOM 586 O O . THR A 1 73 ? -8.990 0.103 12.326 1.00 84.12 73 THR A O 1
ATOM 589 N N . ALA A 1 74 ? -9.323 0.635 14.477 1.00 87.94 74 ALA A N 1
ATOM 590 C CA . ALA A 1 74 ? -8.037 1.297 14.654 1.00 87.94 74 ALA A CA 1
ATOM 591 C C . ALA A 1 74 ? -6.872 0.344 14.328 1.00 87.94 74 ALA A C 1
ATOM 593 O O . ALA A 1 74 ? -5.941 0.734 13.626 1.00 87.94 74 ALA A O 1
ATOM 594 N N . GLN A 1 75 ? -6.969 -0.922 14.752 1.00 91.12 75 GLN A N 1
ATOM 595 C CA . GLN A 1 75 ? -5.998 -1.958 14.402 1.00 91.12 75 GLN A CA 1
ATOM 596 C C . GLN A 1 75 ? -5.996 -2.261 12.898 1.00 91.12 75 GLN A C 1
ATOM 598 O O . GLN A 1 75 ? -4.937 -2.282 12.281 1.00 91.12 75 GLN A O 1
ATOM 603 N N . THR A 1 76 ? -7.173 -2.408 12.286 1.00 88.50 76 THR A N 1
ATOM 604 C CA . THR A 1 76 ? -7.304 -2.656 10.839 1.00 88.50 76 THR A CA 1
ATOM 605 C C . THR A 1 76 ? -6.684 -1.521 10.018 1.00 88.50 76 THR A C 1
ATOM 607 O O . THR A 1 76 ? -5.985 -1.762 9.035 1.00 88.50 76 THR A O 1
ATOM 610 N N . LEU A 1 77 ? -6.885 -0.267 10.437 1.00 86.81 77 LEU A N 1
ATOM 611 C CA . LEU A 1 77 ? -6.267 0.896 9.805 1.00 86.81 77 LEU A CA 1
ATOM 612 C C . LEU A 1 77 ? -4.737 0.842 9.908 1.00 86.81 77 LEU A C 1
ATOM 614 O O . LEU A 1 77 ? -4.052 1.098 8.917 1.00 86.81 77 LEU A O 1
ATOM 618 N N . LEU A 1 78 ? -4.203 0.483 11.079 1.00 90.12 78 LEU A N 1
ATOM 619 C CA . LEU A 1 78 ? -2.764 0.337 11.289 1.00 90.12 78 LEU A CA 1
ATOM 620 C C . LEU A 1 78 ? -2.163 -0.764 10.402 1.00 90.12 78 LEU A C 1
ATOM 622 O O . LEU A 1 78 ? -1.146 -0.530 9.745 1.00 90.12 78 LEU A O 1
ATOM 626 N N . ASP A 1 79 ? -2.816 -1.924 10.337 1.00 90.38 79 ASP A N 1
ATOM 627 C CA . ASP A 1 79 ? -2.395 -3.058 9.510 1.00 90.38 79 ASP A CA 1
ATOM 628 C C . ASP A 1 79 ? -2.404 -2.680 8.021 1.00 90.38 79 ASP A C 1
ATOM 630 O O . ASP A 1 79 ? -1.460 -2.967 7.281 1.00 90.38 79 ASP A O 1
ATOM 634 N N . ASN A 1 80 ? -3.427 -1.941 7.582 1.00 87.75 80 ASN A N 1
ATOM 635 C CA . ASN A 1 80 ? -3.517 -1.455 6.210 1.00 87.75 80 ASN A CA 1
ATOM 636 C C . ASN A 1 80 ? -2.449 -0.428 5.861 1.00 87.75 80 ASN A C 1
ATOM 638 O O . ASN A 1 80 ? -1.939 -0.469 4.741 1.00 87.75 80 ASN A O 1
ATOM 642 N N . MET A 1 81 ? -2.106 0.475 6.781 1.00 86.00 81 MET A N 1
ATOM 643 C CA . MET A 1 81 ? -1.015 1.430 6.586 1.00 86.00 81 MET A CA 1
ATOM 644 C C . MET A 1 81 ? 0.346 0.724 6.523 1.00 86.00 81 MET A C 1
ATOM 646 O O . MET A 1 81 ? 1.199 1.114 5.726 1.00 86.00 81 MET A O 1
ATOM 650 N N . ALA A 1 82 ? 0.548 -0.331 7.319 1.00 88.06 82 ALA A N 1
ATOM 651 C CA . ALA A 1 82 ? 1.767 -1.136 7.273 1.00 88.06 82 ALA A CA 1
ATOM 652 C C . ALA A 1 82 ? 1.890 -1.864 5.928 1.00 88.06 82 ALA A C 1
ATOM 654 O O . ALA A 1 82 ? 2.904 -1.726 5.246 1.00 88.06 82 ALA A O 1
ATOM 655 N N . ALA A 1 83 ? 0.815 -2.527 5.490 1.00 88.12 83 ALA A N 1
ATOM 656 C CA . ALA A 1 83 ? 0.752 -3.157 4.175 1.00 88.12 83 ALA A CA 1
ATOM 657 C C . ALA A 1 83 ? 0.975 -2.144 3.040 1.00 88.12 83 ALA A C 1
ATOM 659 O O . ALA A 1 83 ? 1.711 -2.446 2.106 1.00 88.12 83 ALA A O 1
ATOM 660 N N . TYR A 1 84 ? 0.408 -0.932 3.151 1.00 84.88 84 TYR A N 1
ATOM 661 C CA . TYR A 1 84 ? 0.597 0.156 2.184 1.00 84.88 84 TYR A CA 1
ATOM 662 C C . TYR A 1 84 ? 2.067 0.595 2.064 1.00 84.88 84 TYR A C 1
ATOM 664 O O . TYR A 1 84 ? 2.569 0.840 0.966 1.00 84.88 84 TYR A O 1
ATOM 672 N N . LYS A 1 85 ? 2.795 0.647 3.178 1.00 84.75 85 LYS A N 1
ATOM 673 C CA . LYS A 1 85 ? 4.232 0.932 3.165 1.00 84.75 85 LYS A CA 1
ATOM 674 C C . LYS A 1 85 ? 5.051 -0.227 2.584 1.00 84.75 85 LYS A C 1
ATOM 676 O O . LYS A 1 85 ? 5.968 0.007 1.798 1.00 84.75 85 LYS A O 1
ATOM 681 N N . ASP A 1 86 ? 4.733 -1.463 2.957 1.00 85.12 86 ASP A N 1
ATOM 682 C CA . ASP A 1 86 ? 5.506 -2.641 2.554 1.00 85.12 86 ASP A CA 1
ATOM 683 C C . ASP A 1 86 ? 5.369 -2.962 1.061 1.00 85.12 86 ASP A C 1
ATOM 685 O O . ASP A 1 86 ? 6.358 -3.318 0.419 1.00 85.12 86 ASP A O 1
ATOM 689 N N . GLY A 1 87 ? 4.190 -2.779 0.464 1.00 84.12 87 GLY A N 1
ATOM 690 C CA . GLY A 1 87 ? 4.038 -2.995 -0.976 1.00 84.12 87 GLY A CA 1
ATOM 691 C C . GLY A 1 87 ? 4.802 -1.973 -1.822 1.00 84.12 87 GLY A C 1
ATOM 692 O O . GLY A 1 87 ? 5.281 -2.329 -2.896 1.00 84.12 87 GLY A O 1
ATOM 693 N N . TYR A 1 88 ? 5.066 -0.764 -1.312 1.00 78.81 88 TYR A N 1
ATOM 694 C CA . TYR A 1 88 ? 5.974 0.163 -1.991 1.00 78.81 88 TYR A CA 1
ATOM 695 C C . TYR A 1 88 ? 7.411 -0.350 -2.048 1.00 78.81 88 TYR A C 1
ATOM 697 O O . TYR A 1 88 ? 8.047 -0.253 -3.096 1.00 78.81 88 TYR A O 1
ATOM 705 N N . ARG A 1 89 ? 7.894 -0.979 -0.968 1.00 78.38 89 ARG A N 1
ATOM 706 C CA . ARG A 1 89 ? 9.196 -1.667 -0.965 1.00 78.38 89 ARG A CA 1
ATOM 707 C C . ARG A 1 89 ? 9.264 -2.834 -1.944 1.00 78.38 89 ARG A C 1
ATOM 709 O O . ARG A 1 89 ? 10.353 -3.172 -2.399 1.00 78.38 89 ARG A O 1
ATOM 716 N N . ALA A 1 90 ? 8.134 -3.484 -2.214 1.00 84.38 90 ALA A N 1
ATOM 717 C CA . ALA A 1 90 ? 8.064 -4.572 -3.181 1.00 84.38 90 ALA A CA 1
ATOM 718 C C . ALA A 1 90 ? 8.112 -4.064 -4.633 1.00 84.38 90 ALA A C 1
ATOM 720 O O . ALA A 1 90 ? 8.631 -4.769 -5.495 1.00 84.38 90 ALA A O 1
ATOM 721 N N . ILE A 1 91 ? 7.599 -2.855 -4.896 1.00 80.12 91 ILE A N 1
ATOM 722 C CA . ILE A 1 91 ? 7.698 -2.190 -6.205 1.00 80.12 91 ILE A CA 1
ATOM 723 C C . ILE A 1 91 ? 9.129 -1.699 -6.445 1.00 80.12 91 ILE A C 1
ATOM 725 O O . ILE A 1 91 ? 9.698 -1.977 -7.498 1.00 80.12 91 ILE A O 1
ATOM 729 N N . ASP A 1 92 ? 9.715 -1.004 -5.467 1.00 74.19 92 ASP A N 1
ATOM 730 C CA . ASP A 1 92 ? 11.120 -0.597 -5.484 1.00 74.19 92 ASP A CA 1
ATOM 731 C C . ASP A 1 92 ? 11.713 -0.668 -4.068 1.00 74.19 92 ASP A C 1
ATOM 733 O O . ASP A 1 92 ? 11.224 -0.058 -3.117 1.00 74.19 92 ASP A O 1
ATOM 737 N N . SER A 1 93 ? 12.802 -1.424 -3.929 1.00 75.81 93 SER A N 1
ATOM 738 C CA . SER A 1 93 ? 13.483 -1.639 -2.647 1.00 75.81 93 SER A CA 1
ATOM 739 C C . SER A 1 93 ? 14.365 -0.463 -2.186 1.00 75.81 93 SER A C 1
ATOM 741 O O . SER A 1 93 ? 14.900 -0.497 -1.073 1.00 75.81 93 SER A O 1
ATOM 743 N N . SER A 1 94 ? 14.536 0.573 -3.013 1.00 73.56 94 SER A N 1
ATOM 744 C CA . SER A 1 94 ? 15.367 1.743 -2.726 1.00 73.56 94 SER A CA 1
ATOM 745 C C . SER A 1 94 ? 14.743 2.656 -1.667 1.00 73.56 94 SER A C 1
ATOM 747 O O . SER A 1 94 ? 13.607 3.108 -1.772 1.00 73.56 94 SER A O 1
ATOM 749 N N . THR A 1 95 ? 15.521 3.002 -0.639 1.00 59.38 95 THR A N 1
ATOM 750 C CA . THR A 1 95 ? 15.065 3.880 0.452 1.00 59.38 95 THR A CA 1
ATOM 751 C C . THR A 1 95 ? 15.155 5.371 0.128 1.00 59.38 95 THR A C 1
ATOM 753 O O . THR A 1 95 ? 14.600 6.173 0.868 1.00 59.38 95 THR A O 1
ATOM 756 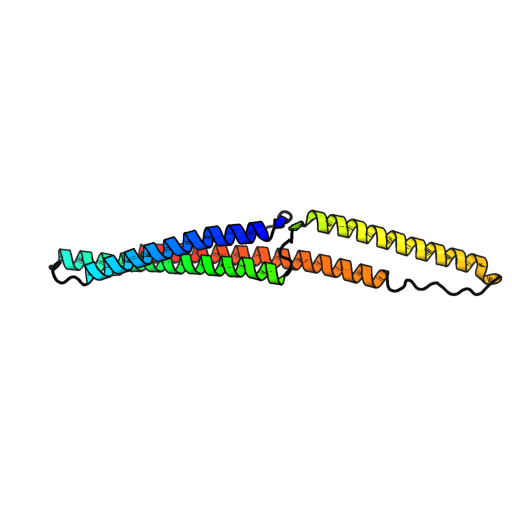N N . ASN A 1 96 ? 15.840 5.751 -0.957 1.00 61.94 96 ASN A N 1
ATOM 757 C CA . ASN A 1 96 ? 15.979 7.145 -1.416 1.00 61.94 96 ASN A CA 1
ATOM 758 C C . ASN A 1 96 ? 15.086 7.439 -2.631 1.00 61.94 96 ASN A C 1
ATOM 760 O O . ASN A 1 96 ? 15.349 8.353 -3.412 1.00 61.94 96 ASN A O 1
ATOM 764 N N . PHE A 1 97 ? 14.078 6.602 -2.836 1.00 65.81 97 PHE A N 1
ATOM 765 C CA . PHE A 1 97 ? 13.266 6.603 -4.032 1.00 65.81 97 PHE A CA 1
ATOM 766 C C . PHE A 1 97 ? 12.283 7.777 -4.035 1.00 65.81 97 PHE A C 1
ATOM 768 O O . PHE A 1 97 ? 11.447 7.909 -3.136 1.00 65.81 97 PHE A O 1
ATOM 775 N N . LYS A 1 98 ? 12.396 8.614 -5.071 1.00 71.00 9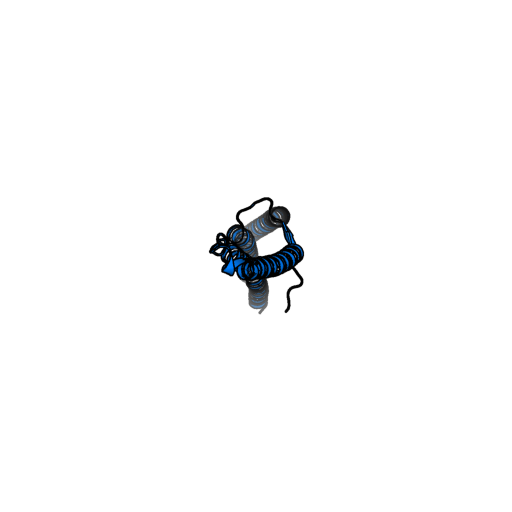8 LYS A N 1
ATOM 776 C CA . LYS A 1 98 ? 11.371 9.572 -5.481 1.00 71.00 98 LYS A CA 1
ATOM 777 C C . LYS A 1 98 ? 10.844 9.116 -6.833 1.00 71.00 98 LYS A C 1
ATOM 779 O O . LYS A 1 98 ? 11.576 9.188 -7.820 1.00 71.00 98 LYS A O 1
ATOM 784 N N . LEU A 1 99 ? 9.600 8.657 -6.868 1.00 73.81 99 LEU A N 1
ATOM 785 C CA . LEU A 1 99 ? 8.965 8.237 -8.104 1.00 73.81 99 LEU A CA 1
ATOM 786 C C . LEU A 1 99 ? 8.033 9.320 -8.604 1.00 73.81 99 LEU A C 1
ATOM 788 O O . LEU A 1 99 ? 7.049 9.646 -7.947 1.00 73.81 99 LEU A O 1
ATOM 792 N N . ASP A 1 100 ? 8.383 9.868 -9.754 1.00 82.19 100 ASP A N 1
ATOM 793 C CA . ASP A 1 100 ? 7.666 10.943 -10.412 1.00 82.19 100 ASP A CA 1
ATOM 794 C C . ASP A 1 100 ? 7.215 10.430 -11.780 1.00 82.19 100 ASP A C 1
ATOM 796 O O . ASP A 1 100 ? 8.043 10.106 -12.640 1.00 82.19 100 ASP A O 1
ATOM 800 N N . GLU A 1 101 ? 5.901 10.272 -11.951 1.00 84.25 101 GLU A N 1
ATOM 801 C CA . GLU A 1 101 ? 5.343 9.755 -13.199 1.00 84.25 101 GLU A CA 1
ATOM 802 C C . GLU A 1 101 ? 5.697 10.658 -14.386 1.00 84.25 101 GLU A C 1
ATOM 804 O O . GLU A 1 101 ? 5.970 10.155 -15.477 1.00 84.25 101 GLU A O 1
ATOM 809 N N . GLU A 1 102 ? 5.751 11.976 -14.181 1.00 86.69 102 GLU A N 1
ATOM 810 C CA . GLU A 1 102 ? 6.103 12.933 -15.227 1.00 86.69 102 GLU A CA 1
ATOM 811 C C . GLU A 1 102 ? 7.554 12.728 -15.669 1.00 86.69 102 GLU A C 1
ATOM 813 O O . GLU A 1 102 ? 7.818 12.597 -16.866 1.00 86.69 102 GLU A O 1
ATOM 818 N N . ALA A 1 103 ? 8.480 12.568 -14.720 1.00 86.56 103 ALA A N 1
ATOM 819 C CA . ALA A 1 103 ? 9.878 12.271 -15.032 1.00 86.56 103 ALA A CA 1
ATOM 820 C C . ALA A 1 103 ? 10.040 10.941 -15.795 1.00 86.56 103 ALA A C 1
ATOM 822 O O . ALA A 1 103 ? 10.834 10.859 -16.738 1.00 86.56 103 ALA A O 1
ATOM 823 N N . ILE A 1 104 ? 9.265 9.906 -15.439 1.00 88.75 104 ILE A N 1
ATOM 824 C CA . ILE A 1 104 ? 9.238 8.637 -16.185 1.00 88.75 104 ILE A CA 1
ATOM 825 C C . ILE A 1 104 ? 8.719 8.864 -17.609 1.00 88.75 104 ILE A C 1
ATOM 827 O O . ILE A 1 104 ? 9.318 8.379 -18.569 1.00 88.75 104 ILE A O 1
ATOM 831 N N . GLN A 1 105 ? 7.622 9.605 -17.775 1.00 89.94 105 GLN A N 1
ATOM 832 C CA . GLN A 1 105 ? 7.050 9.888 -19.092 1.00 89.94 105 GLN A CA 1
ATOM 833 C C . GLN A 1 105 ? 8.004 10.707 -19.971 1.00 89.94 105 GLN A C 1
ATOM 835 O O . GLN A 1 105 ? 8.127 10.429 -21.165 1.00 89.94 105 GLN A O 1
ATOM 840 N N . GLU A 1 106 ? 8.710 11.688 -19.407 1.00 92.00 106 GLU A N 1
ATOM 841 C CA . GLU A 1 106 ? 9.749 12.435 -20.118 1.00 92.00 106 GLU A CA 1
ATOM 842 C C . GLU A 1 106 ? 10.915 11.542 -20.543 1.00 92.00 106 GLU A C 1
ATOM 844 O O . GLU A 1 106 ? 11.383 11.640 -21.681 1.00 92.00 106 GLU A O 1
ATOM 849 N N . PHE A 1 107 ? 11.370 10.647 -19.663 1.00 91.69 107 PHE A N 1
ATOM 850 C CA . PHE A 1 107 ? 12.418 9.689 -20.000 1.00 91.69 107 PHE A CA 1
ATOM 851 C C . PHE A 1 107 ? 11.977 8.755 -21.132 1.00 91.69 107 PHE A C 1
ATOM 853 O O . PHE A 1 107 ? 12.729 8.565 -22.084 1.00 91.69 107 PHE A O 1
ATOM 860 N N . ARG A 1 108 ? 10.737 8.252 -21.098 1.00 94.69 108 ARG A N 1
ATOM 861 C CA . ARG A 1 108 ? 10.171 7.425 -22.177 1.00 94.69 108 ARG A CA 1
ATOM 862 C C . ARG A 1 108 ? 10.097 8.165 -23.514 1.00 94.69 108 ARG A C 1
ATOM 864 O O . ARG A 1 108 ? 10.427 7.584 -24.540 1.00 94.69 108 ARG A O 1
ATOM 871 N N . LYS A 1 109 ? 9.730 9.453 -23.523 1.00 94.81 109 LYS A N 1
ATOM 872 C CA . LYS A 1 109 ? 9.748 10.274 -24.752 1.00 94.81 109 LYS A CA 1
ATOM 873 C C . LYS A 1 109 ? 11.155 10.377 -25.341 1.00 94.81 109 LYS A C 1
ATOM 875 O O . LYS A 1 109 ? 11.324 10.204 -26.543 1.00 94.81 109 LYS A O 1
ATOM 880 N N . LYS A 1 110 ? 12.165 10.625 -24.499 1.00 94.75 110 LYS A N 1
ATOM 881 C CA . LYS A 1 110 ? 13.573 10.640 -24.933 1.00 94.75 110 LYS A CA 1
ATOM 882 C C . LYS A 1 110 ? 14.021 9.267 -25.427 1.00 94.75 110 LYS A C 1
ATOM 884 O O . LYS A 1 110 ? 14.730 9.181 -26.418 1.00 94.75 110 LYS A O 1
ATOM 889 N N . LEU A 1 111 ? 13.583 8.202 -24.758 1.00 93.56 111 LEU A N 1
ATOM 890 C CA . LEU A 1 111 ? 13.900 6.834 -25.144 1.00 93.56 111 LEU A CA 1
ATOM 891 C C . LEU A 1 111 ? 13.351 6.479 -26.530 1.00 93.56 111 LEU A C 1
ATOM 893 O O . LEU A 1 111 ? 14.069 5.870 -27.318 1.00 93.56 111 LEU A O 1
ATOM 897 N N . ALA A 1 112 ? 12.111 6.883 -26.817 1.00 93.62 112 ALA A N 1
ATOM 898 C CA . ALA A 1 112 ? 11.481 6.711 -28.121 1.00 93.62 112 ALA A CA 1
ATOM 899 C C . ALA A 1 112 ? 12.196 7.528 -29.208 1.00 93.62 112 ALA A C 1
ATOM 901 O O . ALA A 1 112 ? 12.522 6.984 -30.254 1.00 93.62 112 ALA A O 1
ATOM 902 N N . SER A 1 113 ? 12.532 8.793 -28.926 1.00 94.62 113 SER A N 1
ATOM 903 C CA . SER A 1 113 ? 13.312 9.629 -29.853 1.00 94.62 113 SER A CA 1
ATOM 904 C C . SER A 1 113 ? 14.666 8.997 -30.190 1.00 94.62 113 SER A C 1
ATOM 906 O O . SER A 1 113 ? 15.034 8.916 -31.351 1.00 94.62 113 SER A O 1
ATOM 908 N N . ASN A 1 114 ? 15.391 8.485 -29.191 1.00 91.12 114 ASN A N 1
ATOM 909 C CA . ASN A 1 114 ? 16.681 7.831 -29.419 1.00 91.12 114 ASN A CA 1
ATOM 910 C C . ASN A 1 114 ? 16.549 6.530 -30.231 1.00 91.12 114 ASN A C 1
ATOM 912 O O . ASN A 1 114 ? 17.478 6.162 -30.950 1.00 91.12 114 ASN A O 1
ATOM 916 N N . TYR A 1 115 ? 15.429 5.810 -30.093 1.00 91.62 115 TYR A N 1
ATOM 917 C CA . TYR A 1 115 ? 15.139 4.636 -30.917 1.00 91.62 115 TYR A CA 1
ATOM 918 C C . TYR A 1 115 ? 14.962 5.042 -32.382 1.00 91.62 115 TYR A C 1
ATOM 920 O O . TYR A 1 115 ? 15.575 4.428 -33.251 1.00 91.62 115 TYR A O 1
ATOM 928 N N . GLU A 1 116 ? 14.175 6.093 -32.641 1.00 94.00 116 GLU A N 1
ATOM 929 C CA . GLU A 1 116 ? 13.967 6.648 -33.985 1.00 94.00 116 GLU A CA 1
ATOM 930 C C . GLU A 1 116 ? 15.294 7.096 -34.614 1.00 94.00 116 GLU A C 1
ATOM 932 O O . GLU A 1 116 ? 15.613 6.653 -35.715 1.00 94.00 116 GLU A O 1
ATOM 937 N N . ASP A 1 117 ? 16.120 7.853 -33.881 1.00 93.31 117 ASP A N 1
ATOM 938 C CA . ASP A 1 117 ? 17.454 8.266 -34.341 1.00 93.31 117 ASP A CA 1
ATOM 939 C C . ASP A 1 117 ? 18.343 7.047 -34.669 1.00 93.31 117 ASP A C 1
ATOM 941 O O . ASP A 1 117 ? 19.070 7.024 -35.661 1.00 93.31 117 ASP A O 1
ATOM 945 N N . THR A 1 118 ? 18.297 5.999 -33.838 1.00 90.75 118 THR A N 1
ATOM 946 C CA . THR A 1 118 ? 19.097 4.778 -34.045 1.00 90.75 118 THR A CA 1
ATOM 947 C C . THR A 1 118 ? 18.641 3.996 -35.279 1.00 90.75 118 THR A C 1
ATOM 949 O O . THR A 1 118 ? 19.479 3.475 -36.025 1.00 90.75 118 THR A O 1
ATOM 952 N N . ASP A 1 119 ? 17.331 3.897 -35.506 1.00 93.06 119 ASP A N 1
ATOM 953 C CA . ASP A 1 119 ? 16.769 3.283 -36.712 1.00 93.06 119 ASP A CA 1
ATOM 954 C C . ASP A 1 119 ? 17.141 4.091 -37.966 1.00 93.06 119 ASP A C 1
ATOM 956 O O . ASP A 1 119 ? 17.583 3.514 -38.964 1.00 93.06 119 ASP A O 1
ATOM 960 N N . GLU A 1 120 ? 17.094 5.426 -37.883 1.00 94.50 120 GLU A N 1
ATOM 961 C CA . GLU A 1 120 ? 17.525 6.330 -38.954 1.00 94.50 120 GLU A CA 1
ATOM 962 C C . GLU A 1 120 ? 19.002 6.112 -39.310 1.00 94.50 120 GLU A C 1
ATOM 964 O O . GLU A 1 120 ? 19.309 5.802 -40.465 1.00 94.50 120 GLU A O 1
ATOM 969 N N . TYR A 1 121 ? 19.914 6.145 -38.331 1.00 91.19 121 TYR A N 1
ATOM 970 C CA . TYR A 1 121 ? 21.339 5.880 -38.571 1.00 91.19 121 TYR A CA 1
ATOM 971 C C . TYR A 1 121 ? 21.587 4.479 -39.143 1.00 91.19 121 TYR A C 1
ATOM 973 O O . TYR A 1 121 ? 22.451 4.291 -40.003 1.00 91.19 121 TYR A O 1
ATOM 981 N N . THR A 1 122 ? 20.815 3.479 -38.711 1.00 91.50 122 THR A N 1
ATOM 982 C CA . THR A 1 122 ? 20.876 2.124 -39.279 1.00 91.50 122 THR A CA 1
ATOM 983 C C . THR A 1 122 ? 20.467 2.129 -40.759 1.00 91.50 122 THR A C 1
ATOM 985 O O . THR A 1 122 ? 21.077 1.436 -41.582 1.00 91.50 122 THR A O 1
ATOM 988 N N . GLY A 1 123 ? 19.468 2.934 -41.126 1.00 92.44 123 GLY A N 1
ATOM 989 C CA . GLY A 1 123 ? 19.051 3.173 -42.508 1.00 92.44 123 GLY A CA 1
ATOM 990 C C . GLY A 1 123 ? 20.105 3.899 -43.350 1.00 92.44 123 GLY A C 1
ATOM 991 O O . GLY A 1 123 ? 20.372 3.488 -44.486 1.00 92.44 123 GLY A O 1
ATOM 992 N N . GLU A 1 124 ? 20.749 4.925 -42.794 1.00 94.94 124 GLU A N 1
ATOM 993 C CA . GLU A 1 124 ? 21.835 5.660 -43.453 1.00 94.94 124 GLU A CA 1
ATOM 994 C C . GLU A 1 124 ? 23.043 4.756 -43.723 1.00 94.94 124 GLU A C 1
ATOM 996 O O . GLU A 1 124 ? 23.544 4.713 -44.849 1.00 94.94 124 GLU A O 1
ATOM 1001 N N . ILE A 1 125 ? 23.465 3.960 -42.732 1.00 92.06 125 ILE A N 1
ATOM 1002 C CA . ILE A 1 125 ? 24.564 2.993 -42.879 1.00 92.06 125 ILE A CA 1
ATOM 1003 C C . ILE A 1 125 ? 24.245 1.986 -43.984 1.00 92.06 125 ILE A C 1
ATOM 1005 O O . ILE A 1 125 ? 25.082 1.728 -44.849 1.00 92.06 125 ILE A O 1
ATOM 1009 N N . ARG A 1 126 ? 23.026 1.433 -43.991 1.00 92.38 126 ARG A N 1
ATOM 1010 C CA . ARG A 1 126 ? 22.593 0.486 -45.027 1.00 92.38 126 ARG A CA 1
ATOM 1011 C C . ARG A 1 126 ? 22.651 1.110 -46.423 1.00 92.38 126 ARG A C 1
ATOM 1013 O O . ARG A 1 126 ? 23.067 0.442 -47.368 1.00 92.38 126 ARG A O 1
ATOM 1020 N N . SER A 1 127 ? 22.259 2.377 -46.545 1.00 93.69 127 SER A N 1
ATOM 1021 C CA . SER A 1 127 ? 22.307 3.115 -47.811 1.00 93.69 127 SER A CA 1
ATOM 1022 C C . SER A 1 127 ? 23.750 3.327 -48.275 1.00 93.69 127 SER A C 1
ATOM 1024 O O . SER A 1 127 ? 24.083 2.958 -49.399 1.00 93.69 127 SER A O 1
ATOM 1026 N N . ALA A 1 128 ? 24.631 3.800 -47.390 1.00 92.56 128 ALA A N 1
ATOM 1027 C CA . ALA A 1 128 ? 26.046 4.009 -47.697 1.00 92.56 128 ALA A CA 1
ATOM 1028 C C . ALA A 1 128 ? 26.770 2.705 -48.087 1.00 92.56 128 ALA A C 1
ATOM 1030 O O . ALA A 1 128 ? 27.559 2.692 -49.030 1.00 92.56 128 ALA A O 1
ATOM 1031 N N . LEU A 1 129 ? 26.476 1.586 -47.411 1.00 91.88 129 LEU A N 1
ATOM 1032 C CA . LEU A 1 129 ? 27.007 0.267 -47.777 1.00 91.88 129 LEU A CA 1
ATOM 1033 C C . LEU A 1 129 ? 26.523 -0.181 -49.161 1.00 91.88 129 LEU A C 1
ATOM 1035 O O . LEU A 1 129 ? 27.300 -0.734 -49.937 1.00 91.88 129 LEU A O 1
ATOM 1039 N N . SER A 1 130 ? 25.256 0.084 -49.491 1.00 89.56 130 SER A N 1
ATOM 1040 C CA . SER A 1 130 ? 24.709 -0.230 -50.812 1.00 89.56 130 SER A CA 1
ATOM 1041 C C . SER A 1 130 ? 25.407 0.555 -51.926 1.00 89.56 130 SER A C 1
ATOM 1043 O O . SER A 1 130 ? 25.621 -0.004 -53.002 1.00 89.56 130 SER A O 1
ATOM 1045 N N . GLU A 1 131 ? 25.774 1.816 -51.683 1.00 92.12 131 GLU A N 1
ATOM 1046 C CA . GLU A 1 131 ? 26.440 2.686 -52.666 1.00 92.12 131 GLU A CA 1
ATOM 1047 C C . GLU A 1 131 ? 27.854 2.226 -53.041 1.00 92.12 131 GLU A C 1
ATOM 1049 O O . GLU A 1 131 ? 28.300 2.514 -54.148 1.00 92.12 131 GLU A O 1
ATOM 1054 N N . VAL A 1 132 ? 28.552 1.510 -52.153 1.00 90.69 132 VAL A N 1
ATOM 1055 C CA . VAL A 1 132 ? 29.937 1.039 -52.372 1.00 90.69 132 VAL A CA 1
ATOM 1056 C C . VAL A 1 132 ? 30.042 -0.470 -52.619 1.00 90.69 132 VAL A C 1
ATOM 1058 O O . VAL A 1 132 ? 31.147 -1.016 -52.702 1.00 90.69 132 VAL A O 1
ATOM 1061 N N . SER A 1 133 ? 28.899 -1.154 -52.713 1.00 88.81 133 SER A N 1
ATOM 1062 C CA . SER A 1 133 ? 28.809 -2.619 -52.800 1.00 88.81 133 SER A CA 1
ATOM 1063 C C . SER A 1 133 ? 29.435 -3.217 -54.067 1.00 88.81 133 SER A C 1
ATOM 1065 O O . SER A 1 133 ? 29.820 -4.385 -54.075 1.00 88.81 133 SER A O 1
ATOM 1067 N N . ASP A 1 134 ? 29.584 -2.427 -55.132 1.00 89.12 134 ASP A N 1
ATOM 1068 C CA . ASP A 1 134 ? 30.274 -2.802 -56.370 1.00 89.12 134 ASP A CA 1
ATOM 1069 C C . ASP A 1 134 ? 31.806 -2.803 -56.229 1.00 89.12 134 ASP A C 1
ATOM 1071 O O . ASP A 1 134 ? 32.500 -3.487 -56.986 1.00 89.12 134 ASP A O 1
ATOM 1075 N N . ILE A 1 135 ? 32.332 -2.058 -55.253 1.00 90.94 135 ILE A N 1
ATOM 1076 C CA . ILE A 1 135 ? 33.765 -1.928 -54.971 1.00 90.94 135 ILE A CA 1
ATOM 1077 C C . ILE A 1 135 ? 34.198 -2.898 -53.866 1.00 90.94 135 ILE A C 1
ATOM 1079 O O . ILE A 1 135 ? 35.262 -3.513 -53.975 1.00 90.94 135 ILE A O 1
ATOM 1083 N N . SER A 1 136 ? 33.414 -3.024 -52.790 1.00 84.62 136 SER A N 1
ATOM 1084 C CA . SER A 1 136 ? 33.764 -3.839 -51.622 1.00 84.62 136 SER A CA 1
ATOM 1085 C C . SER A 1 136 ? 32.534 -4.447 -50.951 1.00 84.62 136 SER A C 1
ATOM 1087 O O . SER A 1 136 ? 31.587 -3.742 -50.616 1.00 84.62 136 SER A O 1
ATOM 1089 N N . ASP A 1 137 ? 32.605 -5.746 -50.655 1.00 83.75 137 ASP A N 1
ATOM 1090 C CA . ASP A 1 137 ? 31.581 -6.476 -49.903 1.00 83.75 137 ASP A CA 1
ATOM 1091 C C . ASP A 1 137 ? 31.809 -6.292 -48.393 1.00 83.75 137 ASP A C 1
ATOM 1093 O O . ASP A 1 137 ? 32.537 -7.051 -47.746 1.00 83.75 137 ASP A O 1
ATOM 1097 N N . VAL A 1 138 ? 31.271 -5.198 -47.848 1.00 84.12 138 VAL A N 1
ATOM 1098 C CA . VAL A 1 138 ? 31.284 -4.912 -46.408 1.00 84.12 138 VAL A CA 1
ATOM 1099 C C . VAL A 1 138 ? 29.920 -5.274 -45.828 1.00 84.12 138 VAL A C 1
ATOM 1101 O O . VAL A 1 138 ? 28.899 -4.706 -46.210 1.00 84.12 138 VAL A O 1
ATOM 1104 N N . GLY A 1 139 ? 29.907 -6.217 -44.886 1.00 83.75 139 GLY A N 1
ATOM 1105 C CA . GLY A 1 139 ? 28.690 -6.627 -44.190 1.00 83.75 139 GLY A CA 1
ATOM 1106 C C . GLY A 1 139 ? 28.119 -5.529 -43.288 1.00 83.75 139 GLY A C 1
ATOM 1107 O O . GLY A 1 139 ? 28.845 -4.663 -42.799 1.00 83.75 139 GLY A O 1
ATOM 1108 N N . MET A 1 140 ? 26.809 -5.597 -43.042 1.00 88.12 140 MET A N 1
ATOM 1109 C CA . MET A 1 140 ? 26.119 -4.684 -42.129 1.00 88.12 140 MET A CA 1
ATOM 1110 C C . MET A 1 140 ? 26.718 -4.780 -40.714 1.00 88.12 140 MET A C 1
ATOM 1112 O O . MET A 1 140 ? 26.821 -5.891 -40.184 1.00 88.12 140 MET A O 1
ATOM 1116 N N . PRO A 1 141 ? 27.081 -3.649 -40.083 1.00 86.69 141 PRO A N 1
ATOM 1117 C CA . PRO A 1 141 ? 27.425 -3.619 -38.670 1.00 86.69 141 PRO A CA 1
ATOM 1118 C C . PRO A 1 141 ? 26.270 -4.129 -37.804 1.00 86.69 141 PRO A C 1
ATOM 1120 O O . PRO A 1 141 ? 25.104 -3.837 -38.069 1.00 86.69 141 PRO A O 1
ATOM 1123 N N . ASP A 1 142 ? 26.605 -4.873 -36.755 1.00 85.19 142 ASP A N 1
ATOM 1124 C CA . ASP A 1 142 ? 25.636 -5.306 -35.750 1.00 85.19 142 ASP A CA 1
ATOM 1125 C C . ASP A 1 142 ? 25.119 -4.097 -34.945 1.00 85.19 142 ASP A C 1
ATOM 1127 O O . ASP A 1 142 ? 25.882 -3.191 -34.602 1.00 85.19 142 ASP A O 1
ATOM 1131 N N . SER A 1 143 ? 23.826 -4.104 -34.614 1.00 85.62 143 SER A N 1
ATOM 1132 C CA . SER A 1 143 ? 23.201 -3.144 -33.699 1.00 85.62 143 SER A CA 1
ATOM 1133 C C . SER A 1 143 ? 23.577 -3.395 -32.234 1.00 85.62 143 SER A C 1
ATOM 1135 O O . SER A 1 143 ? 23.227 -2.596 -31.366 1.00 85.62 143 SER A O 1
ATOM 1137 N N . ASN A 1 144 ? 24.277 -4.498 -31.940 1.00 87.19 144 ASN A N 1
ATOM 1138 C CA . ASN A 1 144 ? 24.676 -4.925 -30.597 1.00 87.19 144 ASN A CA 1
ATOM 1139 C C . ASN A 1 144 ? 23.483 -5.021 -29.627 1.00 87.19 144 ASN A C 1
ATOM 1141 O O . ASN A 1 144 ? 23.614 -4.727 -28.438 1.00 87.19 144 ASN A O 1
ATOM 1145 N N . GLY A 1 145 ? 22.306 -5.399 -30.139 1.00 89.69 145 GLY A N 1
ATOM 1146 C CA . GLY A 1 145 ? 21.087 -5.569 -29.341 1.00 89.69 145 GLY A CA 1
ATOM 1147 C C . GLY A 1 145 ? 20.477 -4.267 -28.815 1.00 89.69 145 GLY A C 1
ATOM 1148 O O . GLY A 1 145 ? 19.627 -4.315 -27.930 1.00 89.69 145 GLY A O 1
ATOM 1149 N N . VAL A 1 146 ? 20.885 -3.099 -29.329 1.00 89.62 146 VAL A N 1
ATOM 1150 C CA . VAL A 1 146 ? 20.357 -1.796 -28.885 1.00 89.62 146 VAL A CA 1
ATOM 1151 C C . VAL A 1 146 ? 18.828 -1.749 -28.960 1.00 89.62 146 VAL A C 1
ATOM 1153 O O . VAL A 1 146 ? 18.193 -1.354 -27.986 1.00 89.62 146 VAL A O 1
ATOM 1156 N N . PHE A 1 147 ? 18.224 -2.217 -30.054 1.00 91.44 147 PHE A N 1
ATOM 1157 C CA . PHE A 1 147 ? 16.765 -2.233 -30.208 1.00 91.44 147 PHE A CA 1
ATOM 1158 C C . PHE A 1 147 ? 16.066 -3.109 -29.158 1.00 91.44 147 PHE A C 1
ATOM 1160 O O . PHE A 1 147 ? 15.101 -2.659 -28.543 1.00 91.44 147 PHE A O 1
ATOM 1167 N N . ASP A 1 148 ? 16.606 -4.297 -28.869 1.00 93.31 148 ASP A N 1
ATOM 1168 C CA . ASP A 1 148 ? 16.066 -5.190 -27.835 1.00 93.31 148 ASP A CA 1
ATOM 1169 C C . ASP A 1 148 ? 16.143 -4.539 -26.443 1.00 93.31 148 ASP A C 1
ATOM 1171 O O . ASP A 1 148 ? 15.206 -4.622 -25.649 1.00 93.31 148 ASP A O 1
ATOM 1175 N N . ILE A 1 149 ? 17.250 -3.845 -26.147 1.00 91.31 149 ILE A N 1
ATOM 1176 C CA . ILE A 1 149 ? 17.431 -3.102 -24.891 1.00 91.31 149 ILE A CA 1
ATOM 1177 C C . ILE A 1 149 ? 16.410 -1.962 -24.786 1.00 91.31 149 ILE A C 1
ATOM 1179 O O . ILE A 1 149 ? 15.832 -1.761 -23.715 1.00 91.31 149 ILE A O 1
ATOM 1183 N N . HIS A 1 150 ? 16.170 -1.227 -25.876 1.00 92.62 150 HIS A N 1
ATOM 1184 C CA . HIS A 1 150 ? 15.158 -0.171 -25.922 1.00 92.62 150 HIS A CA 1
ATOM 1185 C C . HIS A 1 150 ? 13.756 -0.716 -25.632 1.00 92.62 150 HIS A C 1
ATOM 1187 O O . HIS A 1 150 ? 13.071 -0.190 -24.753 1.00 92.62 150 HIS A O 1
ATOM 1193 N N . GLU A 1 151 ? 13.339 -1.772 -26.335 1.00 92.06 151 GLU A N 1
ATOM 1194 C CA . GLU A 1 151 ? 12.019 -2.389 -26.163 1.00 92.06 151 GLU A CA 1
ATOM 1195 C C . GLU A 1 151 ? 11.827 -2.932 -24.744 1.00 92.06 151 GLU A C 1
ATOM 1197 O O . GLU A 1 151 ? 10.794 -2.687 -24.111 1.00 92.06 151 GLU A O 1
ATOM 1202 N N . GLN A 1 152 ? 12.842 -3.616 -24.210 1.00 94.50 152 GLN A N 1
ATOM 1203 C CA . GLN A 1 152 ? 12.812 -4.145 -22.851 1.00 94.50 152 GLN A CA 1
ATOM 1204 C C . GLN A 1 152 ? 12.684 -3.019 -21.817 1.00 94.50 152 GLN A C 1
ATOM 1206 O O . GLN A 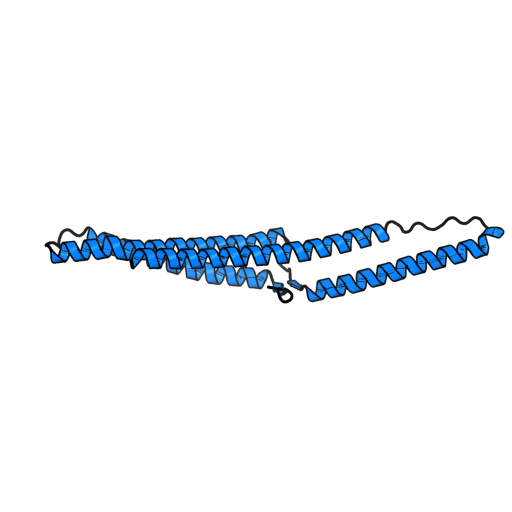1 152 ? 11.845 -3.105 -20.917 1.00 94.50 152 GLN A O 1
ATOM 1211 N N . MET A 1 153 ? 13.464 -1.945 -21.964 1.00 93.81 153 MET A N 1
ATOM 1212 C CA . MET A 1 153 ? 13.428 -0.814 -21.040 1.00 93.81 153 MET A CA 1
ATOM 1213 C C . MET A 1 153 ? 12.098 -0.053 -21.104 1.00 93.81 153 MET A C 1
ATOM 1215 O O . MET A 1 153 ? 11.564 0.297 -20.052 1.00 93.81 153 MET A O 1
ATOM 1219 N N . ASP A 1 154 ? 11.514 0.166 -22.289 1.00 92.88 154 ASP A N 1
ATOM 1220 C CA . ASP A 1 154 ? 10.182 0.783 -22.387 1.00 92.88 154 ASP A CA 1
ATOM 1221 C C . ASP A 1 154 ? 9.10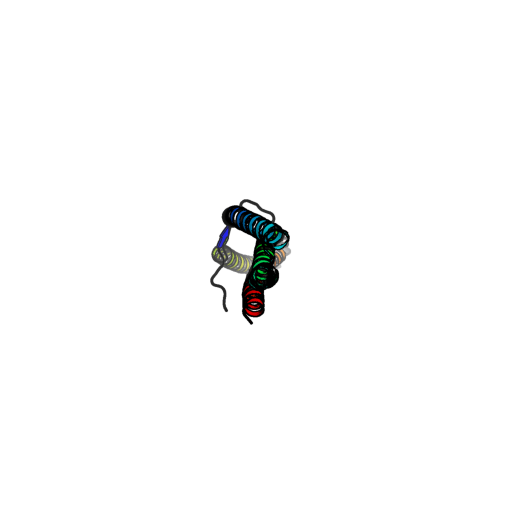1 -0.105 -21.751 1.00 92.88 154 ASP A C 1
ATOM 1223 O O . ASP A 1 154 ? 8.286 0.378 -20.960 1.00 92.88 154 ASP A O 1
ATOM 1227 N N . SER A 1 155 ? 9.143 -1.418 -22.009 1.00 95.25 155 SER A N 1
ATOM 1228 C CA . SER A 1 155 ? 8.259 -2.401 -21.368 1.00 95.25 155 SER A CA 1
ATOM 1229 C C . SER A 1 155 ? 8.361 -2.345 -19.840 1.00 95.25 155 SER A C 1
ATOM 1231 O O . SER A 1 155 ? 7.339 -2.349 -19.149 1.00 95.25 155 SER A O 1
ATOM 1233 N N . ASP A 1 156 ? 9.573 -2.288 -19.294 1.00 93.19 156 ASP A N 1
ATOM 1234 C CA . ASP A 1 156 ? 9.782 -2.280 -17.846 1.00 93.19 156 ASP A CA 1
ATOM 1235 C C . ASP A 1 156 ? 9.310 -0.970 -17.205 1.00 93.19 156 ASP A C 1
ATOM 1237 O O . ASP A 1 156 ? 8.696 -1.001 -16.136 1.00 93.19 156 ASP A O 1
ATOM 1241 N N . LEU A 1 157 ? 9.467 0.168 -17.890 1.00 91.06 157 LEU A N 1
ATOM 1242 C CA . LEU A 1 157 ? 8.907 1.449 -17.450 1.00 91.06 157 LEU A CA 1
ATOM 1243 C C . LEU A 1 157 ? 7.371 1.453 -17.490 1.00 91.06 157 LEU A C 1
ATOM 1245 O O . LEU A 1 157 ? 6.737 1.956 -16.560 1.00 91.06 157 LEU A O 1
ATOM 1249 N N . ILE A 1 158 ? 6.751 0.856 -18.516 1.00 90.75 158 ILE A N 1
ATOM 1250 C CA . ILE A 1 158 ? 5.290 0.670 -18.571 1.00 90.75 158 ILE A CA 1
ATOM 1251 C C . ILE A 1 158 ? 4.818 -0.200 -17.402 1.00 90.75 158 ILE A C 1
ATOM 1253 O O . ILE A 1 158 ? 3.845 0.148 -16.726 1.00 90.75 158 ILE A O 1
ATOM 1257 N N . LYS A 1 159 ? 5.499 -1.322 -17.141 1.00 91.62 159 LYS A N 1
ATOM 1258 C CA . LYS A 1 159 ? 5.168 -2.218 -16.023 1.00 91.62 159 LYS A CA 1
ATOM 1259 C C . LYS A 1 159 ? 5.306 -1.509 -14.683 1.00 91.62 159 LYS A C 1
ATOM 1261 O O . LYS A 1 159 ? 4.415 -1.649 -13.852 1.00 91.62 159 LYS A O 1
ATOM 1266 N N . LEU A 1 160 ? 6.360 -0.718 -14.486 1.00 88.62 160 LEU A N 1
ATOM 1267 C CA . LEU A 1 160 ? 6.559 0.070 -13.270 1.00 88.62 160 LEU A CA 1
ATOM 1268 C C . LEU A 1 160 ? 5.382 1.024 -13.025 1.00 88.62 160 LEU A C 1
ATOM 1270 O O . LEU A 1 160 ? 4.767 0.978 -11.960 1.00 88.62 160 LEU A O 1
ATOM 1274 N N . VAL A 1 161 ? 5.005 1.818 -14.034 1.00 87.19 161 VAL A N 1
ATOM 1275 C CA . VAL A 1 161 ? 3.854 2.737 -13.954 1.00 87.19 161 VAL A CA 1
ATOM 1276 C C . VAL A 1 161 ? 2.549 1.979 -13.689 1.00 87.19 161 VAL A C 1
ATOM 1278 O O . VAL A 1 161 ? 1.718 2.422 -12.894 1.00 87.19 161 VAL A O 1
ATOM 1281 N N . SER A 1 162 ? 2.353 0.823 -14.326 1.00 87.75 162 SER A N 1
ATOM 1282 C CA . SER A 1 162 ? 1.167 -0.014 -14.124 1.00 87.75 162 SER A CA 1
ATOM 1283 C C . SER A 1 162 ? 1.094 -0.594 -12.709 1.00 87.75 162 SER A C 1
ATOM 1285 O O . SER A 1 162 ? 0.019 -0.600 -12.104 1.00 87.75 162 SER A O 1
ATOM 1287 N N . ASN A 1 163 ? 2.220 -1.068 -12.172 1.00 88.38 163 ASN A N 1
ATOM 1288 C CA . ASN A 1 163 ? 2.303 -1.642 -10.831 1.00 88.38 163 ASN A CA 1
ATOM 1289 C C . ASN A 1 163 ? 1.976 -0.590 -9.771 1.00 88.38 163 ASN A C 1
ATOM 1291 O O . ASN A 1 163 ? 1.153 -0.852 -8.900 1.00 88.38 163 ASN A O 1
ATOM 1295 N N . VAL A 1 164 ? 2.537 0.616 -9.893 1.00 84.62 164 VAL A N 1
ATOM 1296 C CA . VAL A 1 164 ? 2.260 1.735 -8.977 1.00 84.62 164 VAL A CA 1
ATOM 1297 C C . VAL A 1 164 ? 0.786 2.127 -9.017 1.00 84.62 164 VAL A C 1
ATOM 1299 O O . VAL A 1 164 ? 0.133 2.181 -7.981 1.00 84.62 164 VAL A O 1
ATOM 1302 N N . ASN A 1 165 ? 0.222 2.322 -10.211 1.00 82.94 165 ASN A N 1
ATOM 1303 C CA . ASN A 1 165 ? -1.184 2.705 -10.354 1.00 82.94 165 ASN A CA 1
ATOM 1304 C C . ASN A 1 165 ? -2.160 1.635 -9.843 1.00 82.94 165 ASN A C 1
ATOM 1306 O O . ASN A 1 165 ? -3.212 1.962 -9.290 1.00 82.94 165 ASN A O 1
ATOM 1310 N N . SER A 1 166 ? -1.846 0.355 -10.057 1.00 85.94 166 SER A N 1
ATOM 1311 C CA . SER A 1 166 ? -2.669 -0.752 -9.553 1.00 85.94 166 SER A CA 1
ATOM 1312 C C . SER A 1 166 ? -2.599 -0.815 -8.035 1.00 85.94 166 SER A C 1
ATOM 1314 O O . SER A 1 166 ? -3.633 -0.887 -7.377 1.00 85.94 166 SER A O 1
ATOM 1316 N N . TYR A 1 167 ? -1.391 -0.679 -7.490 1.00 85.00 167 TYR A N 1
ATOM 1317 C CA . TYR A 1 167 ? -1.156 -0.659 -6.060 1.00 85.00 167 TYR A CA 1
ATOM 1318 C C . TYR A 1 167 ? -1.905 0.487 -5.377 1.00 85.00 167 TYR A C 1
ATOM 1320 O O . TYR A 1 167 ? -2.678 0.248 -4.454 1.00 85.00 167 TYR A O 1
ATOM 1328 N N . GLU A 1 168 ? -1.757 1.721 -5.853 1.00 81.69 168 GLU A N 1
ATOM 1329 C CA . GLU A 1 168 ? -2.484 2.879 -5.319 1.00 81.69 168 GLU A CA 1
ATOM 1330 C C . GLU A 1 168 ? -4.001 2.656 -5.308 1.00 81.69 168 GLU A C 1
ATOM 1332 O O . GLU A 1 168 ? -4.660 2.818 -4.279 1.00 81.69 168 GLU A O 1
ATOM 1337 N N . ARG A 1 169 ? -4.562 2.179 -6.424 1.00 81.06 169 ARG A N 1
ATOM 1338 C CA . ARG A 1 169 ? -5.999 1.896 -6.531 1.00 81.06 169 ARG A CA 1
ATOM 1339 C C . ARG A 1 169 ? -6.468 0.839 -5.531 1.00 81.06 169 ARG A C 1
ATOM 1341 O O . ARG A 1 169 ? -7.505 1.024 -4.900 1.00 81.06 169 ARG A O 1
ATOM 1348 N N . GLU A 1 170 ? -5.738 -0.265 -5.402 1.00 83.94 170 GLU A N 1
ATOM 1349 C CA . GLU A 1 170 ? -6.072 -1.343 -4.464 1.00 83.94 170 GLU A CA 1
ATOM 1350 C C . GLU A 1 170 ? -6.006 -0.872 -3.006 1.00 83.94 170 GLU A C 1
ATOM 1352 O O . GLU A 1 170 ? -6.842 -1.256 -2.185 1.00 83.94 170 GLU A O 1
ATOM 1357 N N . ASN A 1 171 ? -5.044 -0.007 -2.676 1.00 80.69 171 ASN A N 1
ATOM 1358 C CA . ASN A 1 171 ? -4.902 0.541 -1.330 1.00 80.69 171 ASN A CA 1
ATOM 1359 C C . ASN A 1 171 ? -6.015 1.528 -0.971 1.00 80.69 171 ASN A C 1
ATOM 1361 O O . ASN A 1 171 ? -6.516 1.461 0.152 1.00 80.69 171 ASN A O 1
ATOM 1365 N N . VAL A 1 172 ? -6.444 2.386 -1.904 1.00 78.50 172 VAL A N 1
ATOM 1366 C CA . VAL A 1 172 ? -7.602 3.274 -1.696 1.00 78.50 172 VAL A CA 1
ATOM 1367 C C . VAL A 1 172 ? -8.840 2.457 -1.335 1.00 78.50 172 VAL A C 1
ATOM 1369 O O . VAL A 1 172 ? -9.442 2.705 -0.294 1.00 78.50 172 VAL A O 1
ATOM 1372 N N . VAL A 1 173 ? -9.149 1.413 -2.111 1.00 80.56 173 VAL A N 1
ATOM 1373 C CA . VAL A 1 173 ? -10.294 0.525 -1.839 1.00 80.56 173 VAL A CA 1
ATOM 1374 C C . VAL A 1 173 ? -10.168 -0.144 -0.467 1.00 80.56 173 VAL A C 1
ATOM 1376 O O . VAL A 1 173 ? -11.138 -0.230 0.283 1.00 80.56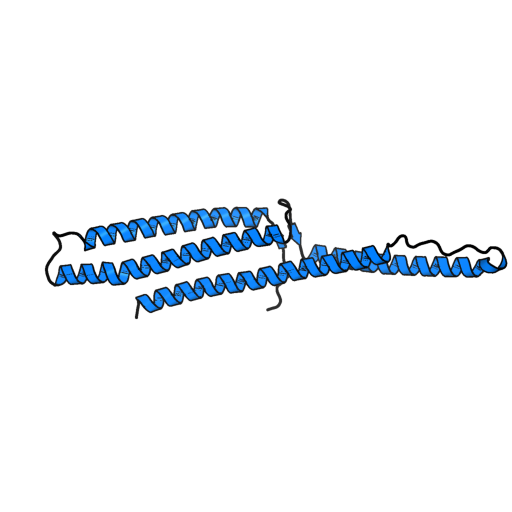 173 VAL A O 1
ATOM 1379 N N . ARG A 1 174 ? -8.967 -0.605 -0.090 1.00 82.06 174 ARG A N 1
ATOM 1380 C CA . ARG A 1 174 ? -8.747 -1.241 1.219 1.00 82.06 174 ARG A CA 1
ATOM 1381 C C . ARG A 1 174 ? -8.973 -0.270 2.385 1.00 82.06 174 ARG A C 1
ATOM 1383 O O . ARG A 1 174 ? -9.531 -0.663 3.414 1.00 82.06 174 ARG A O 1
ATOM 1390 N N . LEU A 1 175 ? -8.559 0.988 2.229 1.00 79.38 175 LEU A N 1
ATOM 1391 C CA . LEU A 1 175 ? -8.796 2.041 3.216 1.00 79.38 175 LEU A CA 1
ATOM 1392 C C . LEU A 1 175 ? -10.282 2.410 3.302 1.00 79.38 175 LEU A C 1
ATOM 1394 O O . LEU A 1 175 ? -10.809 2.475 4.411 1.00 79.38 175 LEU A O 1
ATOM 1398 N N . GLU A 1 176 ? -10.964 2.575 2.167 1.00 79.88 176 GLU A N 1
ATOM 1399 C CA . GLU A 1 176 ? -12.411 2.833 2.103 1.00 79.88 176 GLU A CA 1
ATOM 1400 C C . GLU A 1 176 ? -13.205 1.734 2.823 1.00 79.88 176 GLU A C 1
ATOM 1402 O O . GLU A 1 176 ? -13.969 2.036 3.740 1.00 79.88 176 GLU A O 1
ATOM 1407 N N . ASN A 1 177 ? -12.920 0.461 2.530 1.00 82.19 177 ASN A N 1
ATOM 1408 C CA . ASN A 1 177 ? -13.566 -0.680 3.189 1.00 82.19 177 ASN A CA 1
ATOM 1409 C C . ASN A 1 177 ? -13.359 -0.685 4.714 1.00 82.19 177 ASN A C 1
ATOM 1411 O O . ASN A 1 177 ? -14.227 -1.118 5.468 1.00 82.19 177 ASN A O 1
ATOM 1415 N N . SER A 1 178 ? -12.210 -0.205 5.198 1.00 78.69 178 SER A N 1
ATOM 1416 C CA . SER A 1 178 ? -11.940 -0.143 6.645 1.00 78.69 178 SER A CA 1
ATOM 1417 C C . SER A 1 178 ? -12.752 0.942 7.337 1.00 78.69 178 SER A C 1
ATOM 1419 O O . SER A 1 178 ? -13.154 0.780 8.488 1.00 78.69 178 SER A O 1
ATOM 1421 N N . VAL A 1 179 ? -12.998 2.050 6.636 1.00 77.19 179 VAL A N 1
ATOM 1422 C CA . VAL A 1 179 ? -13.876 3.119 7.113 1.00 77.19 179 VAL A CA 1
ATOM 1423 C C . VAL A 1 179 ? -15.333 2.665 7.080 1.00 77.19 179 VAL A C 1
ATOM 1425 O O . VAL A 1 179 ? -16.055 2.912 8.041 1.00 77.19 179 VAL A O 1
ATOM 1428 N N . GLU A 1 180 ? -15.770 1.965 6.032 1.00 83.94 180 GLU A N 1
ATOM 1429 C CA . GLU A 1 180 ? -17.118 1.386 5.979 1.00 83.94 180 GLU A CA 1
ATOM 1430 C C . GLU A 1 180 ? -17.354 0.415 7.139 1.00 83.94 180 GLU A C 1
ATOM 1432 O O . GLU A 1 180 ? -18.336 0.559 7.864 1.00 83.94 180 GLU A O 1
ATOM 1437 N N . LEU A 1 181 ? -16.398 -0.476 7.414 1.00 79.44 181 LEU A N 1
ATOM 1438 C CA . LEU A 1 181 ? -16.475 -1.406 8.541 1.00 79.44 181 LEU A CA 1
ATOM 1439 C C . LEU A 1 181 ? -16.550 -0.687 9.902 1.00 79.44 181 LEU A C 1
ATOM 1441 O O . LEU A 1 181 ? -17.253 -1.143 10.806 1.00 79.44 181 LEU A O 1
ATOM 1445 N N . LEU A 1 182 ? -15.877 0.460 10.065 1.00 76.38 182 LEU A N 1
ATOM 1446 C CA . LEU A 1 182 ? -16.048 1.300 11.258 1.00 76.38 182 LEU A CA 1
ATOM 1447 C C . LEU A 1 182 ? -17.490 1.786 11.391 1.00 76.38 182 LEU A C 1
ATOM 1449 O O . LEU A 1 182 ? -18.073 1.722 12.472 1.00 76.38 182 LEU A O 1
ATOM 1453 N N . LEU A 1 183 ? -18.039 2.320 10.300 1.00 78.50 183 LEU A N 1
ATOM 1454 C CA . LEU A 1 183 ? -19.373 2.904 10.277 1.00 78.50 183 LEU A CA 1
ATOM 1455 C C . LEU A 1 183 ? -20.442 1.841 10.533 1.00 78.50 183 LEU A C 1
ATOM 1457 O O . LEU A 1 183 ? -21.352 2.093 11.321 1.00 78.50 183 LEU A O 1
ATOM 1461 N N . GLU A 1 184 ? -20.300 0.653 9.947 1.00 82.19 184 GLU A N 1
ATOM 1462 C CA . GLU A 1 184 ? -21.179 -0.493 10.191 1.00 82.19 184 GLU A CA 1
ATOM 1463 C C . GLU A 1 184 ? -21.148 -0.925 11.661 1.00 82.19 184 GLU A C 1
ATOM 1465 O O . GLU A 1 184 ? -22.204 -1.049 12.283 1.00 82.19 184 GLU A O 1
ATOM 1470 N N . ASN A 1 185 ? -19.955 -1.067 12.251 1.00 71.38 185 ASN A N 1
ATOM 1471 C CA . ASN A 1 185 ? -19.811 -1.416 13.668 1.00 71.38 185 ASN A CA 1
ATOM 1472 C C . ASN A 1 185 ? -20.420 -0.350 14.592 1.00 71.38 185 ASN A C 1
ATOM 1474 O O . ASN A 1 185 ? -21.044 -0.676 15.600 1.00 71.38 185 ASN A O 1
ATOM 1478 N N . LEU A 1 186 ? -20.263 0.936 14.269 1.00 72.62 186 LEU A N 1
ATOM 1479 C CA . LEU A 1 186 ? -20.883 2.014 15.043 1.00 72.62 186 LEU A CA 1
ATOM 1480 C C . LEU A 1 186 ? -22.411 1.999 14.908 1.00 72.62 186 LEU A C 1
ATOM 1482 O O . LEU A 1 186 ? -23.109 2.187 15.903 1.00 72.62 186 LEU A O 1
ATOM 1486 N N . GLN A 1 187 ? -22.941 1.745 13.708 1.00 77.00 187 GLN A N 1
ATOM 1487 C CA . GLN A 1 187 ? -24.382 1.640 13.472 1.00 77.00 187 GLN A CA 1
ATOM 1488 C C . GLN A 1 187 ? -24.996 0.449 14.208 1.00 77.00 187 GLN A C 1
ATOM 1490 O O . GLN A 1 187 ? -26.026 0.616 14.863 1.00 77.00 187 GLN A O 1
ATOM 1495 N N . SER A 1 188 ? -24.359 -0.725 14.172 1.00 72.81 188 SER A N 1
ATOM 1496 C CA . SER A 1 188 ? -24.859 -1.913 14.871 1.00 72.81 188 SER A CA 1
ATOM 1497 C C . SER A 1 188 ? -24.905 -1.728 16.387 1.00 72.81 188 SER A C 1
ATOM 1499 O O . SER A 1 188 ? -25.726 -2.349 17.048 1.00 72.81 188 SER A O 1
ATOM 1501 N N . CYS A 1 189 ? -24.046 -0.870 16.943 1.00 62.41 189 CYS A N 1
ATOM 1502 C CA . CYS A 1 189 ? -24.049 -0.556 18.372 1.00 62.41 189 CYS A CA 1
ATOM 1503 C C . CYS A 1 189 ? -25.124 0.460 18.794 1.00 62.41 189 CYS A C 1
ATOM 1505 O O . CYS A 1 189 ? -25.405 0.585 19.984 1.00 62.41 189 CYS A O 1
ATOM 1507 N N . LEU A 1 190 ? -25.661 1.237 17.850 1.00 62.84 190 LEU A N 1
ATOM 1508 C CA . LEU A 1 190 ? -26.667 2.279 18.097 1.00 62.84 190 LEU A CA 1
ATOM 1509 C C . LEU A 1 190 ? -28.100 1.822 17.774 1.00 62.84 190 LEU A C 1
ATOM 1511 O O . LEU A 1 190 ? -29.039 2.581 18.024 1.00 62.84 190 LEU A O 1
ATOM 1515 N N . SER A 1 191 ? -28.247 0.631 17.187 1.00 56.75 191 SER A N 1
ATOM 1516 C CA . SER A 1 191 ? -29.510 0.021 16.743 1.00 56.75 191 SER A CA 1
ATOM 1517 C C . SER A 1 191 ? -30.109 -0.878 17.819 1.00 56.75 191 SER A C 1
ATOM 1519 O O . SER A 1 191 ? -31.353 -0.868 17.956 1.00 56.75 191 SER A O 1
#

Sequence (191 aa):
MKMEGFQINYTDLSDLFWEYKRKIENLIENIDNCIERISMFTENAVFTGKTGDAVKSYLGEAHITILSGIKVTAQTLLDNMAAYKDGYRAIDSSTNFKLDEEAIQEFRKKLASNYEDTDEYTGEIRSALSEVSDISDVGMPDSNGVFDIHEQMDSDLIKLVSNVNSYERENVVRLENSVELLLENLQSCLS

Radius of gyration: 30.91 Å; chains: 1; bounding box: 66×20×102 Å

pLDDT: mean 85.98, std 9.4, range [40.97, 97.0]